Protein AF-A0A8H6N1V3-F1 (afdb_monomer)

pLDDT: mean 74.74, std 21.45, range [36.19, 98.19]

Foldseek 3Di:
DDDDDDDDDDDDDDDDDDDPPDDDPDQDFDQDDPDPPPDPPPPPPPDDDDDDDDDDDDDDDDDDDDDDDYDDDDDDDDDDDDDDDDDDDDDDDDDDDQPADEWDPVQKDWDEDPDAKFFFLVVLLVVLLVQLVVCAQPKDDASGKGKDKDFDPDDPVGMDDDAGKIKIKMKHWHHSHMGGRDSVVSSVQQCCQQCVPVVVDSTGRAWTWMDIPTMIITIGIHHD

Nearest PDB structures (foldseek):
  8f2r-assembly1_D  TM=2.980E-01  e=5.228E+00  Homo sapiens

Mean predicted aligned error: 17.67 Å

Organism: NCBI:txid2175907

Structure (mmCIF, N/CA/C/O backbone):
data_AF-A0A8H6N1V3-F1
#
_entry.id   AF-A0A8H6N1V3-F1
#
loop_
_atom_site.group_PDB
_atom_site.id
_atom_site.type_symbol
_atom_site.label_atom_id
_atom_site.label_alt_id
_atom_site.label_comp_id
_atom_site.label_asym_id
_atom_site.label_entity_id
_atom_site.label_seq_id
_atom_site.pdbx_PDB_ins_code
_atom_site.Cartn_x
_atom_site.Cartn_y
_atom_site.Cartn_z
_atom_site.occupancy
_atom_site.B_iso_or_equiv
_atom_site.auth_seq_id
_atom_site.auth_comp_id
_atom_site.auth_asym_id
_atom_site.auth_atom_id
_atom_site.pdbx_PDB_model_num
ATOM 1 N N . MET A 1 1 ? -24.615 62.305 -31.692 1.00 46.25 1 MET A N 1
ATOM 2 C CA . MET A 1 1 ? -25.149 61.382 -30.668 1.00 46.25 1 MET A CA 1
ATOM 3 C C . MET A 1 1 ? -25.299 60.035 -31.343 1.00 46.25 1 MET A C 1
ATOM 5 O O . MET A 1 1 ? -26.028 59.970 -32.323 1.00 46.25 1 MET A O 1
ATOM 9 N N . THR A 1 2 ? -24.566 59.017 -30.899 1.00 49.94 2 THR A N 1
ATOM 10 C CA . THR A 1 2 ? -24.451 57.744 -31.629 1.00 49.94 2 THR A CA 1
ATOM 11 C C . THR A 1 2 ? -24.742 56.603 -30.666 1.00 49.94 2 THR A C 1
ATOM 13 O O . THR A 1 2 ? -23.962 56.347 -29.753 1.00 49.94 2 THR A O 1
ATOM 16 N N . THR A 1 3 ? -25.892 55.955 -30.827 1.00 59.03 3 THR A N 1
ATOM 17 C CA . THR A 1 3 ? -26.343 54.849 -29.978 1.00 59.03 3 THR A CA 1
ATOM 18 C C . THR A 1 3 ? -25.784 53.526 -30.495 1.00 59.03 3 THR A C 1
ATOM 20 O O . THR A 1 3 ? -26.243 52.991 -31.502 1.00 59.03 3 THR A O 1
ATOM 23 N N . ALA A 1 4 ? -24.781 52.981 -29.805 1.00 55.38 4 ALA A N 1
ATOM 24 C CA . ALA A 1 4 ? -24.264 51.646 -30.093 1.00 55.38 4 ALA A CA 1
ATOM 25 C C . ALA A 1 4 ? -25.245 50.577 -29.579 1.00 55.38 4 ALA A C 1
ATOM 27 O O . ALA A 1 4 ? -25.601 50.572 -28.402 1.00 55.38 4 ALA A O 1
ATOM 28 N N . SER A 1 5 ? -25.686 49.676 -30.461 1.00 61.44 5 SER A N 1
ATOM 29 C CA . SER A 1 5 ? -26.619 48.596 -30.124 1.00 61.44 5 SER A CA 1
ATOM 30 C C . SER A 1 5 ? -25.863 47.281 -29.918 1.00 61.44 5 SER A C 1
ATOM 32 O O . SER A 1 5 ? -25.279 46.737 -30.856 1.00 61.44 5 SER A O 1
ATOM 34 N N . THR A 1 6 ? -25.846 46.769 -28.686 1.00 66.44 6 THR A N 1
ATOM 35 C CA . THR A 1 6 ? -25.139 45.529 -28.327 1.00 66.44 6 THR A CA 1
ATOM 36 C C . THR A 1 6 ? -25.973 44.297 -28.682 1.00 66.44 6 THR A C 1
ATOM 38 O O . THR A 1 6 ? -26.796 43.834 -27.887 1.00 66.44 6 THR A O 1
ATOM 41 N N . GLN A 1 7 ? -25.733 43.726 -29.866 1.00 61.44 7 GLN A N 1
ATOM 42 C CA . GLN A 1 7 ? -26.279 42.415 -30.220 1.00 61.44 7 GLN A CA 1
ATOM 43 C C . GLN A 1 7 ? -25.722 41.333 -29.285 1.00 61.44 7 GLN A C 1
ATOM 45 O O . GLN A 1 7 ? -24.514 41.122 -29.200 1.00 61.44 7 GLN A O 1
ATOM 50 N N . HIS A 1 8 ? -26.618 40.632 -28.593 1.00 60.12 8 HIS A N 1
ATOM 51 C CA . HIS A 1 8 ? -26.272 39.442 -27.826 1.00 60.12 8 HIS A CA 1
ATOM 52 C C . HIS A 1 8 ? -26.235 38.232 -28.765 1.00 60.12 8 HIS A C 1
ATOM 54 O O . HIS A 1 8 ? -27.259 37.859 -29.335 1.00 60.12 8 HIS A O 1
ATOM 60 N N . GLY A 1 9 ? -25.056 37.626 -28.921 1.00 63.94 9 GLY A N 1
ATOM 61 C CA . GLY A 1 9 ? -24.886 36.405 -29.709 1.00 63.94 9 GLY A CA 1
ATOM 62 C C . GLY A 1 9 ? -25.633 35.196 -29.118 1.00 63.94 9 GLY A C 1
ATOM 63 O O . GLY A 1 9 ? -25.986 35.200 -27.932 1.00 63.94 9 GLY A O 1
ATOM 64 N N . PRO A 1 10 ? -25.877 34.146 -29.925 1.00 66.81 10 PRO A N 1
ATOM 65 C CA . PRO A 1 10 ? -26.593 32.955 -29.482 1.00 66.81 10 PRO A CA 1
ATOM 66 C C . PRO A 1 10 ? -25.848 32.256 -28.339 1.00 66.81 10 PRO A C 1
ATOM 68 O O . PRO A 1 10 ? -24.660 31.945 -28.436 1.00 66.81 10 PRO A O 1
ATOM 71 N N . ARG A 1 11 ? -26.565 31.987 -27.243 1.00 68.12 11 ARG A N 1
ATOM 72 C CA . ARG A 1 11 ? -26.033 31.241 -26.098 1.00 68.12 11 ARG A CA 1
ATOM 73 C C . ARG A 1 11 ? -25.945 29.760 -26.457 1.00 68.12 11 ARG A C 1
ATOM 75 O O . ARG A 1 11 ? -26.952 29.058 -26.419 1.00 68.12 11 ARG A O 1
ATOM 82 N N . PHE A 1 12 ? -24.744 29.286 -26.774 1.00 70.94 12 PHE A N 1
ATOM 83 C CA . PHE A 1 12 ? -24.473 27.854 -26.867 1.00 70.94 12 PHE A CA 1
ATOM 84 C C . PHE A 1 12 ? -24.637 27.220 -25.481 1.00 70.94 12 PHE A C 1
ATOM 86 O O . PHE A 1 12 ? -23.907 27.555 -24.548 1.00 70.94 12 PHE A O 1
ATOM 93 N N . ALA A 1 13 ? -25.613 26.323 -25.341 1.00 78.06 13 ALA A N 1
ATOM 94 C CA . ALA A 1 13 ? -25.721 25.484 -24.157 1.00 78.06 13 ALA A CA 1
ATOM 95 C C . ALA A 1 13 ? -24.531 24.503 -24.124 1.00 78.06 13 ALA A C 1
ATOM 97 O O . ALA A 1 13 ? -24.172 23.967 -25.177 1.00 78.06 13 ALA A O 1
ATOM 98 N N . PRO A 1 14 ? -23.908 24.257 -22.956 1.00 79.06 14 PRO A N 1
ATOM 99 C CA . PRO A 1 14 ? -22.861 23.250 -22.850 1.00 79.06 14 PRO A CA 1
ATOM 100 C C . PRO A 1 14 ? -23.429 21.856 -23.175 1.00 79.06 14 PRO A C 1
ATOM 102 O O . PRO A 1 14 ? -24.595 21.589 -22.867 1.00 79.06 14 PRO A O 1
ATOM 105 N N . PRO A 1 15 ? -22.633 20.958 -23.786 1.00 82.25 15 PRO A N 1
ATOM 106 C CA . PRO A 1 15 ? -23.075 19.597 -24.062 1.00 82.25 15 PRO A CA 1
ATOM 107 C C . PRO A 1 15 ? -23.396 18.850 -22.753 1.00 82.25 15 PRO A C 1
ATOM 109 O O . PRO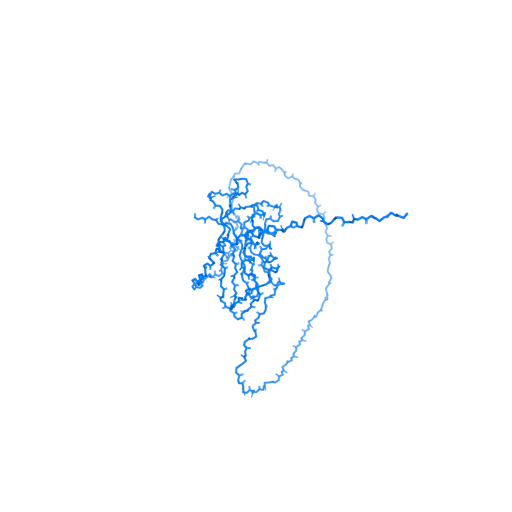 A 1 15 ? -22.763 19.116 -21.726 1.00 82.25 15 PRO A O 1
ATOM 112 N N . PRO A 1 16 ? -24.359 17.910 -22.768 1.00 84.56 16 PRO A N 1
ATOM 113 C CA . PRO A 1 16 ? -24.670 17.104 -21.594 1.00 84.56 16 PRO A CA 1
ATOM 114 C C . PRO A 1 16 ? -23.457 16.249 -21.180 1.00 84.56 16 PRO A C 1
ATOM 116 O O . PRO A 1 16 ? -22.695 15.808 -22.047 1.00 84.56 16 PRO A O 1
ATOM 119 N N . PRO A 1 17 ? -23.266 15.987 -19.873 1.00 80.81 17 PRO A N 1
ATOM 120 C CA . PRO A 1 17 ? -22.190 15.124 -19.406 1.00 80.81 17 PRO A CA 1
ATOM 121 C C . PRO A 1 17 ? -22.372 13.685 -19.926 1.00 80.81 17 PRO A C 1
ATOM 123 O O . PRO A 1 17 ? -23.509 13.224 -20.067 1.00 80.81 17 PRO A O 1
ATOM 126 N N . PRO A 1 18 ? -21.275 12.953 -20.197 1.00 81.69 18 PRO A N 1
ATOM 127 C CA . PRO A 1 18 ? -21.352 11.566 -20.641 1.00 81.69 18 PRO A CA 1
ATOM 128 C C . PRO A 1 18 ? -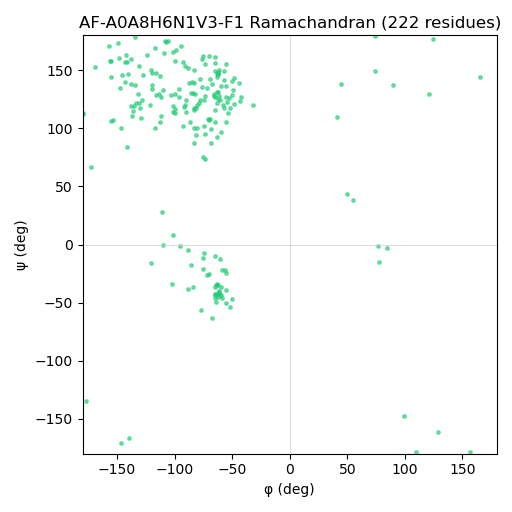21.948 10.660 -19.546 1.00 81.69 18 PRO A C 1
ATOM 130 O O . PRO A 1 18 ? -21.745 10.919 -18.355 1.00 81.69 18 PRO A O 1
ATOM 133 N N . PRO A 1 19 ? -22.655 9.577 -19.918 1.00 72.38 19 PRO A N 1
ATOM 134 C CA . PRO A 1 19 ? -23.222 8.644 -18.952 1.00 72.38 19 PRO A CA 1
ATOM 135 C C . PRO A 1 19 ? -22.118 7.915 -18.171 1.00 72.38 19 PRO A C 1
ATOM 137 O O . PRO A 1 19 ? -21.225 7.291 -18.747 1.00 72.38 19 PRO A O 1
ATOM 140 N N . LE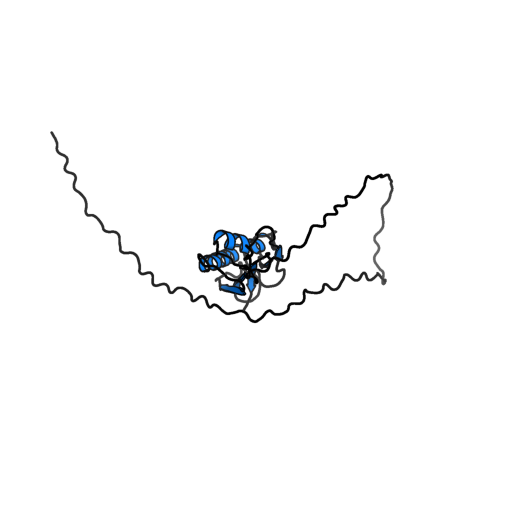U A 1 20 ? -22.204 7.967 -16.839 1.00 68.19 20 LEU A N 1
ATOM 141 C CA . LEU A 1 20 ? -21.329 7.235 -15.920 1.00 68.19 20 LEU A CA 1
ATOM 142 C C . LEU A 1 20 ? -21.722 5.749 -15.886 1.00 68.19 20 LEU A C 1
ATOM 144 O O . LEU A 1 20 ? -22.356 5.282 -14.945 1.00 68.19 20 LEU A O 1
ATOM 148 N N . SER A 1 21 ? -21.361 5.010 -16.936 1.00 67.19 21 SER A N 1
ATOM 149 C CA . SER A 1 21 ? -21.686 3.582 -17.106 1.00 67.19 21 SER A CA 1
ATOM 150 C C . SER A 1 21 ? -20.465 2.660 -17.011 1.00 67.19 21 SER A C 1
ATOM 152 O O . SER A 1 21 ? -20.456 1.582 -17.601 1.00 67.19 21 SER A O 1
ATOM 154 N N . VAL A 1 22 ? -19.430 3.063 -16.268 1.00 67.81 22 VAL A N 1
ATOM 155 C CA . VAL A 1 22 ? -18.330 2.157 -15.903 1.00 67.81 22 VAL A CA 1
ATOM 156 C C . VAL A 1 22 ? -18.765 1.361 -14.666 1.00 67.81 22 VAL A C 1
ATOM 158 O O . VAL A 1 22 ? -19.005 1.983 -13.628 1.00 67.81 22 VAL A O 1
ATOM 161 N N . PRO A 1 23 ? -18.888 0.022 -14.734 1.00 65.94 23 PRO A N 1
ATOM 162 C CA . PRO A 1 23 ? -19.189 -0.778 -13.554 1.00 65.94 23 PRO A CA 1
ATOM 163 C C . PRO A 1 23 ? -18.049 -0.649 -12.540 1.00 65.94 23 PRO A C 1
ATOM 165 O O . PRO A 1 23 ? -16.873 -0.789 -12.881 1.00 65.94 23 PRO A O 1
ATOM 168 N N . ILE A 1 24 ? -18.402 -0.372 -11.285 1.00 69.38 24 ILE A N 1
ATOM 169 C CA . ILE A 1 24 ? -17.445 -0.360 -10.176 1.00 69.38 24 ILE A CA 1
ATOM 170 C C . ILE A 1 24 ? -16.943 -1.803 -9.998 1.00 69.38 24 ILE A C 1
ATOM 172 O O . ILE A 1 24 ? -17.781 -2.700 -9.889 1.00 69.38 24 ILE A O 1
ATOM 176 N N . PRO A 1 25 ? -15.621 -2.061 -9.980 1.00 61.31 25 PRO A N 1
ATOM 177 C CA . PRO A 1 25 ? -15.105 -3.410 -9.780 1.00 61.31 25 PRO A CA 1
ATOM 178 C C . PRO A 1 25 ? -15.525 -3.936 -8.405 1.00 61.31 25 PRO A C 1
ATOM 180 O O . PRO A 1 25 ? -15.367 -3.254 -7.390 1.00 61.31 25 PRO A O 1
ATOM 183 N N . GLU A 1 26 ? -16.066 -5.151 -8.379 1.00 63.38 26 GLU A N 1
ATOM 184 C CA . GLU A 1 26 ? -16.619 -5.758 -7.172 1.00 63.38 26 GLU A CA 1
ATOM 185 C C . GLU A 1 26 ? -15.497 -6.135 -6.192 1.00 63.38 26 GLU A C 1
ATOM 187 O O . GLU A 1 26 ? -14.727 -7.072 -6.415 1.00 63.38 26 GLU A O 1
ATOM 192 N N . ILE A 1 27 ? -15.382 -5.384 -5.092 1.00 53.03 27 ILE A N 1
ATOM 193 C CA . ILE A 1 27 ? -14.392 -5.651 -4.044 1.00 53.03 27 ILE A CA 1
ATOM 194 C C . ILE A 1 27 ? -14.856 -6.881 -3.256 1.00 53.03 27 ILE A C 1
ATOM 196 O O . ILE A 1 27 ? -15.652 -6.773 -2.323 1.00 53.03 27 ILE A O 1
ATOM 200 N N . THR A 1 28 ? -14.356 -8.059 -3.632 1.00 61.69 28 THR A N 1
ATOM 201 C CA . THR A 1 28 ? -14.680 -9.315 -2.945 1.00 61.69 28 THR A CA 1
ATOM 202 C C . THR A 1 28 ? -14.056 -9.327 -1.549 1.00 61.69 28 THR A C 1
ATOM 204 O O . THR A 1 28 ? -12.846 -9.483 -1.396 1.00 61.69 28 THR A O 1
ATOM 207 N N . ILE A 1 29 ? -14.886 -9.200 -0.514 1.00 47.03 29 ILE A N 1
ATOM 208 C CA . ILE A 1 29 ? -14.455 -9.307 0.883 1.00 47.03 29 ILE A CA 1
ATOM 209 C C . ILE A 1 29 ? -14.416 -10.791 1.257 1.00 47.03 29 ILE A C 1
ATOM 211 O O . ILE A 1 29 ? -15.452 -11.391 1.542 1.00 47.03 29 ILE A O 1
ATOM 215 N N . LYS A 1 30 ? -13.227 -11.397 1.263 1.00 54.25 30 LYS A N 1
ATOM 216 C CA . LYS A 1 30 ? -13.034 -12.729 1.848 1.00 54.25 30 LYS A CA 1
ATOM 217 C C . LYS A 1 30 ? -12.665 -12.571 3.319 1.00 54.25 30 LYS A C 1
ATOM 219 O O . LYS A 1 30 ? -11.678 -11.911 3.632 1.00 54.25 30 LYS A O 1
ATOM 224 N N . ALA A 1 31 ? -13.432 -13.198 4.209 1.00 55.19 31 ALA A N 1
ATOM 225 C CA . ALA A 1 31 ? -12.957 -13.439 5.566 1.00 55.19 31 ALA A CA 1
ATOM 226 C C . ALA A 1 31 ? -11.693 -14.307 5.470 1.00 55.19 31 ALA A C 1
ATOM 228 O O . ALA A 1 31 ? -11.718 -15.359 4.824 1.00 55.19 31 ALA A O 1
ATOM 229 N N . GLY A 1 32 ? -10.586 -13.836 6.046 1.00 50.31 32 GLY A N 1
ATOM 230 C CA . GLY A 1 32 ? -9.324 -14.568 6.018 1.00 50.31 32 GLY A CA 1
ATOM 231 C C . GLY A 1 32 ? -9.452 -15.927 6.721 1.00 50.31 32 GLY A C 1
ATOM 232 O O . GLY A 1 32 ? -10.256 -16.058 7.650 1.00 50.31 32 GLY A O 1
ATOM 233 N N . PRO A 1 33 ? -8.684 -16.951 6.304 1.00 55.78 33 PRO A N 1
ATOM 234 C CA . PRO A 1 33 ? -8.591 -18.186 7.074 1.00 55.78 33 PRO A CA 1
ATOM 235 C C . PRO A 1 33 ? -8.109 -17.881 8.505 1.00 55.78 33 PRO A C 1
ATOM 237 O O . PRO A 1 33 ? -7.346 -16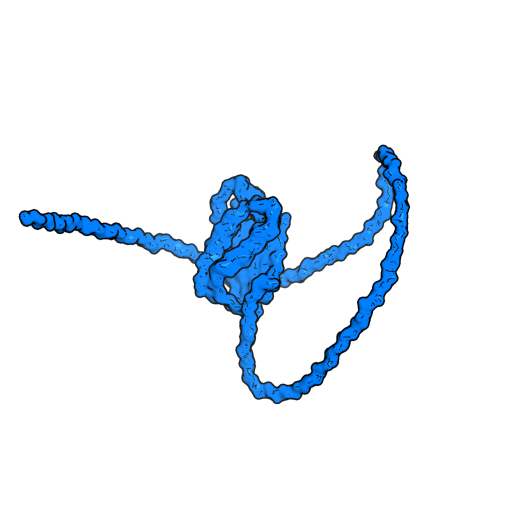.929 8.698 1.00 55.78 33 PRO A O 1
ATOM 240 N N . PRO A 1 34 ? -8.519 -18.671 9.517 1.00 50.28 34 PRO A N 1
ATOM 241 C CA . PRO A 1 34 ? -8.019 -18.498 10.877 1.00 50.28 34 PRO A CA 1
ATOM 242 C C . PRO A 1 34 ? -6.489 -18.573 10.877 1.00 50.28 34 PRO A C 1
ATOM 244 O O . PRO A 1 34 ? -5.922 -19.435 10.204 1.00 50.28 34 PRO A O 1
ATOM 247 N N . PHE A 1 35 ? -5.857 -17.654 11.618 1.00 40.44 35 PHE A N 1
ATOM 248 C CA . PHE A 1 35 ? -4.410 -17.415 11.641 1.00 40.44 35 PHE A CA 1
ATOM 249 C C . PHE A 1 35 ? -3.573 -18.682 11.397 1.00 40.44 35 PHE A C 1
ATOM 251 O O . PHE A 1 35 ? -3.608 -19.588 12.242 1.00 40.44 35 PHE A O 1
ATOM 258 N N . PRO A 1 36 ? -2.730 -18.741 10.343 1.00 39.59 36 PRO A N 1
ATOM 259 C CA . PRO A 1 36 ? -1.602 -19.653 10.392 1.00 39.59 36 PRO A CA 1
ATOM 260 C C . PRO A 1 36 ? -0.794 -19.266 11.629 1.00 39.59 36 PRO A C 1
ATOM 262 O O . PRO A 1 36 ? -0.354 -18.124 11.765 1.00 39.59 36 PRO A O 1
ATOM 265 N N . THR A 1 37 ? -0.635 -20.200 12.565 1.00 42.75 37 THR A N 1
ATOM 266 C CA . THR A 1 37 ? 0.170 -19.977 13.768 1.00 42.75 37 THR A CA 1
ATOM 267 C C . THR A 1 37 ? 1.643 -20.004 13.369 1.00 42.75 37 THR A C 1
ATOM 269 O O . THR A 1 37 ? 2.355 -20.977 13.617 1.00 42.75 37 THR A O 1
ATOM 272 N N . VAL A 1 38 ? 2.094 -18.939 12.701 1.00 40.66 38 VAL A N 1
ATOM 273 C CA . VAL A 1 38 ? 3.504 -18.685 12.427 1.00 40.66 38 VAL A CA 1
ATOM 274 C C . VAL A 1 38 ? 4.199 -18.507 13.767 1.00 40.66 38 VAL A C 1
ATOM 276 O O . VAL A 1 38 ? 4.248 -17.424 14.349 1.00 40.66 38 VAL A O 1
ATOM 279 N N . ARG A 1 39 ? 4.724 -19.625 14.278 1.00 40.22 39 ARG A N 1
ATOM 280 C CA . ARG A 1 39 ? 5.767 -19.610 15.300 1.00 40.22 39 ARG A CA 1
ATOM 281 C C . ARG A 1 39 ? 6.836 -18.651 14.768 1.00 40.22 39 ARG A C 1
ATOM 283 O O . ARG A 1 39 ? 7.220 -18.827 13.607 1.00 40.22 39 ARG A O 1
ATOM 290 N N . PRO A 1 40 ? 7.291 -17.653 15.549 1.00 45.12 40 PRO A N 1
ATOM 291 C CA . PRO A 1 40 ? 8.383 -16.794 15.119 1.00 45.12 40 PRO A CA 1
ATOM 292 C C . PRO A 1 40 ? 9.514 -17.681 14.617 1.00 45.12 40 PRO A C 1
ATOM 294 O O . PRO A 1 40 ? 9.824 -18.679 15.275 1.00 45.12 40 PRO A O 1
ATOM 297 N N . CYS A 1 41 ? 10.076 -17.358 13.451 1.00 41.50 41 CYS A N 1
ATOM 298 C CA . CYS A 1 41 ? 11.208 -18.094 12.913 1.00 41.50 41 CYS A CA 1
ATOM 299 C C . CYS A 1 41 ? 12.303 -18.087 13.978 1.00 41.50 41 CYS A C 1
ATOM 301 O O . CYS A 1 41 ? 12.922 -17.053 14.230 1.00 41.50 41 CYS A O 1
ATOM 303 N N . ALA A 1 42 ? 12.489 -19.226 14.645 1.00 42.06 42 ALA A N 1
ATOM 304 C CA . ALA A 1 42 ? 13.579 -19.398 15.576 1.00 42.06 42 ALA A CA 1
ATOM 305 C C . ALA A 1 42 ? 14.847 -19.308 14.736 1.00 42.06 42 ALA A C 1
ATOM 307 O O . ALA A 1 42 ? 15.134 -20.225 13.965 1.00 42.06 42 ALA A O 1
ATOM 308 N N . PHE A 1 43 ? 15.553 -18.182 14.849 1.00 46.06 43 PHE A N 1
ATOM 309 C CA . PHE A 1 43 ? 16.917 -18.069 14.362 1.00 46.06 43 PHE A CA 1
ATOM 310 C C . PHE A 1 43 ? 17.681 -19.290 14.888 1.00 46.06 43 PHE A C 1
ATOM 312 O O . PHE A 1 43 ? 17.735 -19.474 16.111 1.00 46.06 43 PHE A O 1
ATOM 319 N N . PRO A 1 44 ? 18.252 -20.138 14.015 1.00 48.53 44 PRO A N 1
ATOM 320 C CA . PRO A 1 44 ? 19.342 -20.996 14.435 1.00 48.53 44 PRO A CA 1
ATOM 321 C C . PRO A 1 44 ? 20.411 -20.049 14.973 1.00 48.53 44 PRO A C 1
ATOM 323 O O . PRO A 1 44 ? 20.851 -19.156 14.249 1.00 48.53 44 PRO A O 1
ATOM 326 N N . GLY A 1 45 ? 20.740 -20.172 16.259 1.00 43.78 45 GLY A N 1
ATOM 327 C CA . GLY A 1 45 ? 21.774 -19.336 16.855 1.00 43.78 45 GLY A CA 1
ATOM 328 C C . GLY A 1 45 ? 23.079 -19.512 16.087 1.00 43.78 45 GLY A C 1
ATOM 329 O O . GLY A 1 45 ? 23.391 -20.625 15.660 1.00 43.78 45 GLY A O 1
ATOM 330 N N . GLU A 1 46 ? 23.817 -18.419 15.916 1.00 49.03 46 GLU A N 1
ATOM 331 C CA . GLU A 1 46 ? 25.171 -18.438 15.370 1.00 49.03 46 GLU A CA 1
ATOM 332 C C . GLU A 1 46 ? 26.051 -19.309 16.275 1.00 49.03 46 GLU A C 1
ATOM 334 O O . GLU A 1 46 ? 26.505 -18.898 17.343 1.00 49.03 46 GLU A O 1
ATOM 339 N N . GLY A 1 47 ? 26.205 -20.569 15.868 1.00 46.59 47 GLY A N 1
ATOM 340 C CA . GLY A 1 47 ? 27.124 -21.514 16.469 1.00 46.59 47 GLY A CA 1
ATOM 341 C C . GLY A 1 47 ? 28.514 -21.242 15.928 1.00 46.59 47 GLY A C 1
ATOM 342 O O . GLY A 1 47 ? 28.831 -21.662 14.818 1.00 46.59 47 GLY A O 1
ATOM 343 N N . ASP A 1 48 ? 29.314 -20.546 16.729 1.00 49.06 48 ASP A N 1
ATOM 344 C CA . ASP A 1 48 ? 30.761 -20.446 16.561 1.00 49.06 48 ASP A CA 1
ATOM 345 C C . ASP A 1 48 ? 31.347 -21.867 16.445 1.00 49.06 48 ASP A C 1
ATOM 347 O O . ASP A 1 48 ? 31.187 -22.692 17.352 1.00 49.06 48 ASP A O 1
ATOM 351 N N . ALA A 1 49 ? 31.951 -22.185 15.300 1.00 51.78 49 ALA A N 1
ATOM 352 C CA . ALA A 1 49 ? 32.536 -23.491 15.015 1.00 51.78 49 ALA A CA 1
ATOM 353 C C . ALA A 1 49 ? 33.887 -23.290 14.325 1.00 51.78 49 ALA A C 1
ATOM 355 O O . ALA A 1 49 ? 33.961 -22.807 13.196 1.00 51.78 49 ALA A O 1
ATOM 356 N N . SER A 1 50 ? 34.935 -23.636 15.069 1.00 51.47 50 SER A N 1
ATOM 357 C CA . SER A 1 50 ? 36.338 -23.365 14.782 1.00 51.47 50 SER A CA 1
ATOM 358 C C . SER A 1 50 ? 36.859 -23.850 13.430 1.00 51.47 50 SER A C 1
ATOM 360 O O . SER A 1 50 ? 36.408 -24.841 12.858 1.00 51.47 50 SER A O 1
ATOM 362 N N . GLU A 1 51 ? 37.911 -23.151 13.017 1.00 48.72 51 GLU A N 1
ATOM 363 C CA . GLU A 1 51 ? 38.947 -23.551 12.068 1.00 48.72 51 GLU A CA 1
ATOM 364 C C . GLU A 1 51 ? 39.457 -24.994 12.297 1.00 48.72 5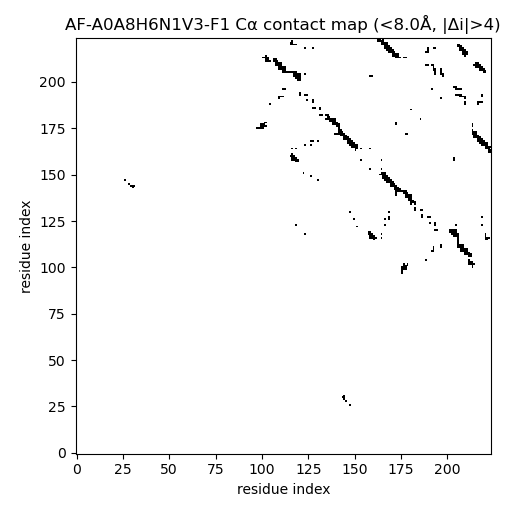1 GLU A C 1
ATOM 366 O O . GLU A 1 51 ? 39.749 -25.370 13.431 1.00 48.72 51 GLU A O 1
ATOM 371 N N . GLU A 1 52 ? 39.681 -25.751 11.215 1.00 52.62 52 GLU A N 1
ATOM 372 C CA . GLU A 1 52 ? 40.799 -26.709 11.108 1.00 52.62 52 GLU A CA 1
ATOM 373 C C . GLU A 1 52 ? 41.263 -26.813 9.631 1.00 52.62 52 GLU A C 1
ATOM 375 O O . GLU A 1 52 ? 40.557 -26.365 8.723 1.00 52.62 52 GLU A O 1
ATOM 380 N N . GLU A 1 53 ? 42.487 -27.300 9.398 1.00 49.41 53 GLU A N 1
ATOM 381 C CA . GLU A 1 53 ? 43.353 -26.912 8.264 1.00 49.41 53 GLU A CA 1
ATOM 382 C C . GLU A 1 53 ? 43.511 -27.943 7.111 1.00 49.41 53 GLU A C 1
ATOM 384 O O . GLU A 1 53 ? 43.085 -29.093 7.203 1.00 49.41 53 GLU A O 1
ATOM 389 N N . GLY A 1 54 ? 44.227 -27.528 6.047 1.00 39.47 54 GLY A N 1
ATOM 390 C CA . GLY A 1 54 ? 44.775 -28.355 4.946 1.00 39.47 54 GLY A CA 1
ATOM 391 C C . GLY A 1 54 ? 44.254 -27.924 3.562 1.00 39.47 54 GLY A C 1
ATOM 392 O O . GLY A 1 54 ? 43.050 -27.769 3.395 1.00 39.47 54 GLY A O 1
ATOM 393 N N . ASP A 1 55 ? 45.046 -27.691 2.505 1.00 45.53 55 ASP A N 1
ATOM 394 C CA . ASP A 1 55 ? 46.430 -28.085 2.144 1.00 45.53 55 ASP A CA 1
ATOM 395 C C . ASP A 1 55 ? 46.991 -27.040 1.101 1.00 45.53 55 ASP A C 1
ATOM 397 O O . ASP A 1 55 ? 46.224 -26.161 0.693 1.00 45.53 55 ASP A O 1
ATOM 401 N N . PRO A 1 56 ? 48.283 -26.987 0.683 1.00 56.12 56 PRO A N 1
ATOM 402 C CA . PRO A 1 56 ? 49.076 -25.795 0.994 1.00 56.12 56 PRO A CA 1
ATOM 403 C C . PRO A 1 56 ? 50.044 -25.341 -0.130 1.00 56.12 56 PRO A C 1
ATOM 405 O O . PRO A 1 56 ? 51.237 -25.639 -0.075 1.00 56.12 56 PRO A O 1
ATOM 408 N N . ASP A 1 57 ? 49.590 -24.569 -1.121 1.00 48.44 57 ASP A N 1
ATOM 409 C CA . ASP A 1 57 ? 50.514 -23.841 -2.011 1.00 48.44 57 ASP A CA 1
ATOM 410 C C . ASP A 1 57 ? 49.862 -22.573 -2.593 1.00 48.44 57 ASP A C 1
ATOM 412 O O . ASP A 1 57 ? 48.938 -22.651 -3.395 1.00 48.44 57 ASP A O 1
ATOM 416 N N . GLU A 1 58 ? 50.275 -21.393 -2.121 1.00 49.22 58 GLU A N 1
ATOM 417 C CA . GLU A 1 58 ? 51.004 -20.426 -2.957 1.00 49.22 58 GLU A CA 1
ATOM 418 C C . GLU A 1 58 ? 51.351 -19.166 -2.138 1.00 49.22 58 GLU A C 1
ATOM 420 O O . GLU A 1 58 ? 50.526 -18.369 -1.691 1.00 49.22 58 GLU A O 1
ATOM 425 N N . THR A 1 59 ? 52.651 -19.012 -1.939 1.00 53.75 59 THR A N 1
ATOM 426 C CA . THR A 1 59 ? 53.362 -17.912 -1.286 1.00 53.75 59 THR A CA 1
ATOM 427 C C . THR A 1 59 ? 52.877 -16.492 -1.634 1.00 53.75 59 THR A C 1
ATOM 429 O O . THR A 1 59 ? 53.026 -16.054 -2.771 1.00 53.75 59 THR A O 1
ATOM 432 N N . CYS A 1 60 ? 52.559 -15.662 -0.629 1.00 44.66 60 CYS A N 1
ATOM 433 C CA . CYS A 1 60 ? 52.837 -14.219 -0.720 1.00 44.66 60 CYS A CA 1
ATOM 434 C C . CYS A 1 60 ? 53.175 -13.589 0.648 1.00 44.66 60 CYS A C 1
ATOM 436 O O . CYS A 1 60 ? 52.576 -13.899 1.673 1.00 44.66 60 CYS A O 1
ATOM 438 N N . ARG A 1 61 ? 54.225 -12.754 0.685 1.00 41.69 61 ARG A N 1
ATOM 439 C CA . ARG A 1 61 ? 54.965 -12.398 1.916 1.00 41.69 61 ARG A CA 1
ATOM 440 C C . ARG A 1 61 ? 54.353 -11.276 2.764 1.00 41.69 61 ARG A C 1
ATOM 442 O O . ARG A 1 61 ? 53.869 -10.274 2.251 1.00 41.69 61 ARG A O 1
ATOM 449 N N . LEU A 1 62 ? 54.601 -11.385 4.074 1.00 45.22 62 LEU A N 1
ATOM 450 C CA . LEU A 1 62 ? 54.484 -10.328 5.084 1.00 45.22 62 LEU A CA 1
ATOM 451 C C . LEU A 1 62 ? 55.162 -9.003 4.681 1.00 45.22 62 LEU A C 1
ATOM 453 O O . LEU A 1 62 ? 56.337 -9.006 4.294 1.00 45.22 62 LEU A O 1
ATOM 457 N N . LYS A 1 63 ? 54.539 -7.879 5.070 1.00 38.78 63 LYS A N 1
ATOM 458 C CA . LYS A 1 63 ? 55.229 -6.866 5.895 1.00 38.78 63 LYS A CA 1
ATOM 459 C C . LYS A 1 63 ? 54.258 -5.992 6.718 1.00 38.78 63 LYS A C 1
ATOM 461 O O . LYS A 1 63 ? 53.662 -5.062 6.199 1.00 38.78 63 LYS A O 1
ATOM 466 N N . ASN A 1 64 ? 54.206 -6.244 8.024 1.00 46.38 64 ASN A N 1
ATOM 467 C CA . ASN A 1 64 ? 54.012 -5.231 9.074 1.00 46.38 64 ASN A CA 1
ATOM 468 C C . ASN A 1 64 ? 55.257 -5.330 9.987 1.00 46.38 64 ASN A C 1
ATOM 470 O O . ASN A 1 64 ? 55.875 -6.403 10.005 1.00 46.38 64 ASN A O 1
ATOM 474 N N . PRO A 1 65 ? 55.726 -4.250 10.647 1.00 55.75 65 PRO A N 1
ATOM 475 C CA . PRO A 1 65 ? 55.148 -3.807 11.934 1.00 55.75 65 PRO A CA 1
ATOM 476 C C . PRO A 1 65 ? 55.190 -2.248 12.083 1.00 55.75 65 PRO A C 1
ATOM 478 O O . PRO A 1 65 ? 55.506 -1.575 11.109 1.00 55.75 65 PRO A O 1
ATOM 481 N N . SER A 1 66 ? 54.906 -1.555 13.202 1.00 41.09 66 SER A N 1
ATOM 482 C CA . SER A 1 66 ? 54.886 -1.902 14.638 1.00 41.09 66 SER A CA 1
ATOM 483 C C . SER A 1 66 ? 54.215 -0.790 15.490 1.00 41.09 66 SER A C 1
ATOM 485 O O . SER A 1 66 ? 54.329 0.361 15.093 1.00 41.09 66 SER A O 1
ATOM 487 N N . VAL A 1 67 ? 53.628 -1.141 16.657 1.00 42.34 67 VAL A N 1
ATOM 488 C CA . VAL A 1 67 ? 53.697 -0.483 18.012 1.00 42.34 67 VAL A CA 1
ATOM 489 C C . VAL A 1 67 ? 53.556 1.068 18.130 1.00 42.34 67 VAL A C 1
ATOM 491 O O . VAL A 1 67 ? 54.205 1.803 17.406 1.00 42.34 67 VAL A O 1
ATOM 494 N N . GLY A 1 68 ? 52.836 1.689 19.087 1.00 41.75 68 GLY A N 1
ATOM 495 C CA . GLY A 1 68 ? 52.237 1.243 20.365 1.00 41.75 68 GLY A CA 1
ATOM 496 C C . GLY A 1 68 ? 51.424 2.365 21.088 1.00 41.75 68 GLY A C 1
ATOM 497 O O . GLY A 1 68 ? 50.605 2.988 20.422 1.00 41.75 68 GLY A O 1
ATOM 498 N N . PRO A 1 69 ? 51.554 2.608 22.419 1.00 49.50 69 PRO A N 1
ATOM 499 C CA . PRO A 1 69 ? 50.494 2.186 23.364 1.00 49.50 69 PRO A CA 1
ATOM 500 C C . PRO A 1 69 ? 49.943 3.208 24.408 1.00 49.50 69 PRO A C 1
ATOM 502 O O . PRO A 1 69 ? 50.690 4.027 24.932 1.00 49.50 69 PRO A O 1
ATOM 505 N N . GLY A 1 70 ? 48.680 2.994 24.838 1.00 36.19 70 GLY A N 1
ATOM 506 C CA . GLY A 1 70 ? 48.084 3.349 26.160 1.00 36.19 70 GLY A CA 1
ATOM 507 C C . GLY A 1 70 ? 47.758 4.831 26.473 1.00 36.19 70 GLY A C 1
ATOM 508 O O . GLY A 1 70 ? 48.084 5.696 25.665 1.00 36.19 70 GLY A O 1
ATOM 509 N N . PRO A 1 71 ? 47.205 5.162 27.670 1.00 58.03 71 PRO A N 1
ATOM 510 C CA . PRO A 1 71 ? 46.338 4.364 28.565 1.00 58.03 71 PRO A CA 1
ATOM 511 C C . PRO A 1 71 ? 45.162 5.179 29.220 1.00 58.03 71 PRO A C 1
ATOM 513 O O . PRO A 1 71 ? 44.888 6.309 28.837 1.00 58.03 71 PRO A O 1
ATOM 516 N N . GLU A 1 72 ? 44.527 4.590 30.251 1.00 37.06 72 GLU A N 1
ATOM 517 C CA . GLU A 1 72 ? 43.744 5.207 31.362 1.00 37.06 72 GLU A CA 1
ATOM 518 C C . GLU A 1 72 ? 42.215 5.468 31.272 1.00 37.06 72 GLU A C 1
ATOM 520 O O . GLU A 1 72 ? 41.654 5.964 30.301 1.00 37.06 72 GLU A O 1
ATOM 525 N N . ALA A 1 73 ? 41.556 5.146 32.398 1.00 42.59 73 ALA A N 1
ATOM 526 C CA . ALA A 1 73 ? 40.185 5.482 32.808 1.00 42.59 73 ALA A CA 1
ATOM 527 C C . ALA A 1 73 ? 40.254 6.201 34.180 1.00 42.59 73 ALA A C 1
ATOM 529 O O . ALA A 1 73 ? 41.283 6.086 34.850 1.00 42.59 73 ALA A O 1
ATOM 530 N N . PRO A 1 74 ? 39.205 6.914 34.645 1.00 55.50 74 PRO A N 1
ATOM 531 C CA . PRO A 1 74 ? 38.266 6.279 35.591 1.00 55.50 74 PRO A CA 1
ATOM 532 C C . PRO A 1 74 ? 36.805 6.794 35.493 1.00 55.50 74 PRO A C 1
ATOM 534 O O . PRO A 1 74 ? 36.512 7.736 34.763 1.00 55.50 74 PRO A O 1
ATOM 537 N N . GLY A 1 75 ? 35.866 6.172 36.226 1.00 45.12 75 GLY A N 1
ATOM 538 C CA . GLY A 1 75 ? 34.416 6.428 36.101 1.00 45.12 75 GLY A CA 1
ATOM 539 C C . GLY A 1 75 ? 33.694 7.009 37.332 1.00 45.12 75 GLY A C 1
ATOM 540 O O . GLY A 1 75 ? 34.233 7.018 38.437 1.00 45.12 75 GLY A O 1
ATOM 541 N N . VAL A 1 76 ? 32.438 7.439 37.111 1.00 46.00 76 VAL A N 1
ATOM 542 C CA . VAL A 1 76 ? 31.383 7.844 38.080 1.00 46.00 76 VAL A CA 1
ATOM 543 C C . VAL A 1 76 ? 30.009 7.647 37.386 1.00 46.00 76 VAL A C 1
ATOM 545 O O . VAL A 1 76 ? 29.923 7.900 36.190 1.00 46.00 76 VAL A O 1
ATOM 548 N N . GLY A 1 77 ? 28.896 7.234 38.014 1.00 36.84 77 GLY A N 1
ATOM 549 C CA . GLY A 1 77 ? 28.700 6.686 39.363 1.00 36.84 77 GLY A CA 1
ATOM 550 C C . GLY A 1 77 ? 27.220 6.671 39.827 1.00 36.84 77 GLY A C 1
ATOM 551 O O . GLY A 1 77 ? 26.488 7.623 39.583 1.00 36.84 77 GLY A O 1
ATOM 552 N N . SER A 1 78 ? 26.842 5.625 40.578 1.00 48.41 78 SER A N 1
ATOM 553 C CA . SER A 1 78 ? 25.633 5.464 41.429 1.00 48.41 78 SER A CA 1
ATOM 554 C C . SER A 1 78 ? 24.224 5.220 40.812 1.00 48.41 78 SER A C 1
ATOM 556 O O . SER A 1 78 ? 23.923 5.691 39.718 1.00 48.41 78 SER A O 1
ATOM 558 N N . PRO A 1 79 ? 23.337 4.477 41.527 1.00 53.78 79 PRO A N 1
ATOM 559 C CA . PRO A 1 79 ? 21.995 4.081 41.072 1.00 53.78 79 PRO A CA 1
ATOM 560 C C . PRO A 1 79 ? 20.853 4.927 41.675 1.00 53.78 79 PRO A C 1
ATOM 562 O O . PRO A 1 79 ? 21.028 5.580 42.704 1.00 53.78 79 PRO A O 1
ATOM 565 N N . HIS A 1 80 ? 19.646 4.831 41.101 1.00 43.09 80 HIS A N 1
ATOM 566 C CA . HIS A 1 80 ? 18.431 5.460 41.637 1.00 43.09 80 HIS A CA 1
ATOM 567 C C . HIS A 1 80 ? 17.326 4.421 41.929 1.00 43.09 80 HIS A C 1
ATOM 569 O O . HIS A 1 80 ? 16.891 3.732 41.004 1.00 43.09 80 HIS A O 1
ATOM 575 N N . PRO A 1 81 ? 16.848 4.293 43.182 1.00 55.28 81 PRO A N 1
ATOM 576 C CA . PRO A 1 81 ? 15.655 3.523 43.519 1.00 55.28 81 PRO A CA 1
ATOM 577 C C . PRO A 1 81 ? 14.397 4.405 43.476 1.00 55.28 81 PRO A C 1
ATOM 579 O O . PRO A 1 81 ? 14.450 5.605 43.738 1.00 55.28 81 PRO A O 1
ATOM 582 N N . SER A 1 82 ? 13.229 3.816 43.223 1.00 48.22 82 SER A N 1
ATOM 583 C CA . SER A 1 82 ? 11.943 4.472 43.499 1.00 48.22 82 SER A CA 1
ATOM 584 C C . SER A 1 82 ? 10.895 3.445 43.912 1.00 48.22 82 S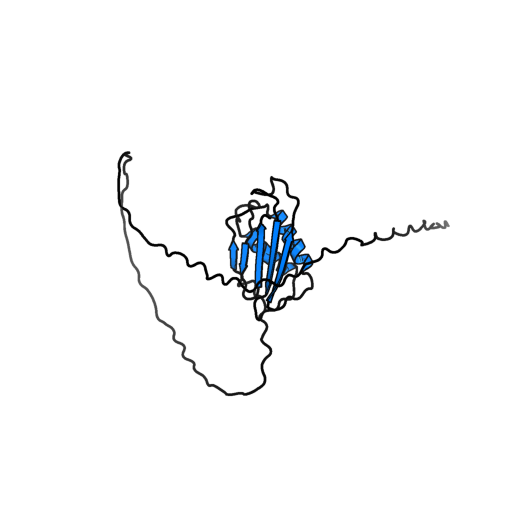ER A C 1
ATOM 586 O O . SER A 1 82 ? 10.317 2.736 43.094 1.00 48.22 82 SER A O 1
ATOM 588 N N . THR A 1 83 ? 10.685 3.376 45.224 1.00 43.22 83 THR A N 1
ATOM 589 C CA . THR A 1 83 ? 9.620 2.622 45.892 1.00 43.22 83 THR A CA 1
ATOM 590 C C . THR A 1 83 ? 8.346 3.466 45.924 1.00 43.22 83 THR A C 1
ATOM 592 O O . THR A 1 83 ? 8.420 4.658 46.212 1.00 43.22 83 THR A O 1
ATOM 595 N N . GLY A 1 84 ? 7.175 2.865 45.698 1.00 41.75 84 GLY A N 1
ATOM 596 C CA . GLY A 1 84 ? 5.903 3.596 45.746 1.00 41.75 84 GLY A CA 1
ATOM 597 C C . GLY A 1 84 ? 4.668 2.706 45.630 1.00 41.75 84 GLY A C 1
ATOM 598 O O . GLY A 1 84 ? 3.949 2.785 44.641 1.00 41.75 84 GLY A O 1
ATOM 599 N N . ALA A 1 85 ? 4.423 1.854 46.629 1.00 48.31 85 ALA A N 1
ATOM 600 C CA . ALA A 1 85 ? 3.159 1.122 46.744 1.00 48.31 85 ALA A CA 1
ATOM 601 C C . ALA A 1 85 ? 2.041 2.034 47.293 1.00 48.31 85 ALA A C 1
ATOM 603 O O . ALA A 1 85 ? 2.286 2.851 48.181 1.00 48.31 85 ALA A O 1
ATOM 604 N N . GLY A 1 86 ? 0.814 1.867 46.792 1.00 42.84 86 GLY A N 1
ATOM 605 C CA . GLY A 1 86 ? -0.380 2.612 47.208 1.00 42.84 86 GLY A CA 1
ATOM 606 C C . GLY A 1 86 ? -1.669 1.824 46.911 1.00 42.84 86 GLY A C 1
ATOM 607 O O . GLY A 1 86 ? -1.616 0.899 46.101 1.00 42.84 86 GLY A O 1
ATOM 608 N N . PRO A 1 87 ? -2.791 2.107 47.603 1.00 51.66 87 PRO A N 1
ATOM 609 C CA . PRO A 1 87 ? -3.696 1.035 48.033 1.00 51.66 87 PRO A CA 1
ATOM 610 C C . PRO A 1 87 ? -4.786 0.619 47.039 1.00 51.66 87 PRO A C 1
ATOM 612 O O . PRO A 1 87 ? -5.311 1.422 46.271 1.00 51.66 87 PRO A O 1
ATOM 615 N N . GLU A 1 88 ? -5.187 -0.645 47.158 1.00 44.34 88 GLU A N 1
ATOM 616 C CA . GLU A 1 88 ? -6.320 -1.257 46.465 1.00 44.34 88 GLU A CA 1
ATOM 617 C C . GLU A 1 88 ? -7.664 -0.708 46.982 1.00 44.34 88 GLU A C 1
ATOM 619 O O . GLU A 1 88 ? -7.843 -0.498 48.183 1.00 44.34 88 GLU A O 1
ATOM 624 N N . ASN A 1 89 ? -8.639 -0.518 46.087 1.00 50.69 89 ASN A N 1
ATOM 625 C CA . ASN A 1 89 ? -10.009 -0.138 46.443 1.00 50.69 89 ASN A CA 1
ATOM 626 C C . ASN A 1 89 ? -11.017 -0.972 45.619 1.00 50.69 89 ASN A C 1
ATOM 628 O O . ASN A 1 89 ? -11.036 -0.839 44.392 1.00 50.69 89 ASN A O 1
ATOM 632 N N . PRO A 1 90 ? -11.840 -1.845 46.236 1.00 56.97 90 PRO A N 1
ATOM 633 C CA . PRO A 1 90 ? -12.738 -2.735 45.505 1.00 56.97 90 PRO A CA 1
ATOM 634 C C . PRO A 1 90 ? -14.051 -2.033 45.114 1.00 56.97 90 PRO A C 1
ATOM 636 O O . PRO A 1 90 ? -15.059 -2.101 45.817 1.00 56.97 90 PRO A O 1
ATOM 639 N N . GLY A 1 91 ? -14.043 -1.374 43.951 1.00 44.72 91 GLY A N 1
ATOM 640 C CA . GLY A 1 91 ? -15.223 -0.771 43.323 1.00 44.72 91 GLY A CA 1
ATOM 641 C C . GLY A 1 91 ? -15.913 -1.713 42.331 1.00 44.72 91 GLY A C 1
ATOM 642 O O . GLY A 1 91 ? -15.465 -1.862 41.198 1.00 44.72 91 GLY A O 1
ATOM 643 N N . ASN A 1 92 ? -17.024 -2.329 42.737 1.00 56.09 92 ASN A N 1
ATOM 644 C CA . ASN A 1 92 ? -17.843 -3.192 41.879 1.00 56.09 92 ASN A CA 1
ATOM 645 C C . ASN A 1 92 ? -18.782 -2.351 40.986 1.00 56.09 92 ASN A C 1
ATOM 647 O O . ASN A 1 92 ? -19.659 -1.667 41.514 1.00 56.09 92 ASN A O 1
ATOM 651 N N . GLY A 1 93 ? -18.647 -2.409 39.654 1.00 44.56 93 GLY A N 1
ATOM 652 C CA . GLY A 1 93 ? -19.551 -1.684 38.749 1.00 44.56 93 GLY A CA 1
ATOM 653 C C . GLY A 1 93 ? -19.276 -1.850 37.250 1.00 44.56 93 GLY A C 1
ATOM 654 O O . GLY A 1 93 ? -18.289 -1.332 36.749 1.00 44.56 93 GLY A O 1
ATOM 655 N N . SER A 1 94 ? -20.211 -2.516 36.561 1.00 48.66 94 SER A N 1
ATOM 656 C CA . SER A 1 94 ? -20.563 -2.407 35.129 1.00 48.66 94 SER A CA 1
ATOM 657 C C . SER A 1 94 ? -19.430 -2.273 34.092 1.00 48.66 94 SER A C 1
ATOM 659 O O . SER A 1 94 ? -18.832 -1.214 33.934 1.00 48.66 94 SER A O 1
ATOM 661 N N . GLY A 1 95 ? -19.231 -3.341 33.307 1.00 55.31 95 GLY A N 1
ATOM 662 C CA . GLY A 1 95 ? -18.149 -3.503 32.325 1.00 55.31 95 GLY A CA 1
ATOM 663 C C . GLY A 1 95 ? -17.843 -2.272 31.449 1.00 55.31 95 GLY A C 1
ATOM 664 O O . GLY A 1 95 ? -18.739 -1.806 30.738 1.00 55.31 95 GLY A O 1
ATOM 665 N N . PRO A 1 96 ? -16.591 -1.772 31.445 1.00 52.12 96 PRO A N 1
ATOM 666 C CA . PRO A 1 96 ? -16.170 -0.692 30.561 1.00 52.12 96 PRO A CA 1
ATOM 667 C C . PRO A 1 96 ? -16.260 -1.095 29.088 1.00 52.12 96 PRO A C 1
ATOM 669 O O . PRO A 1 96 ? -15.932 -2.224 28.722 1.00 52.12 96 PRO A O 1
ATOM 672 N N . ALA A 1 97 ? -16.626 -0.143 28.228 1.00 49.47 97 ALA A N 1
ATOM 673 C CA . ALA A 1 97 ? -16.342 -0.270 26.806 1.00 49.47 97 ALA A CA 1
ATOM 674 C C . ALA A 1 97 ? -14.818 -0.317 26.616 1.00 49.47 97 ALA A C 1
ATOM 676 O O . ALA A 1 97 ? -14.112 0.578 27.086 1.00 49.47 97 ALA A O 1
ATOM 677 N N . ASP A 1 98 ? -14.334 -1.364 25.949 1.00 53.22 98 ASP A N 1
ATOM 678 C CA . ASP A 1 98 ? -12.913 -1.577 25.671 1.00 53.22 98 ASP A CA 1
ATOM 679 C C . ASP A 1 98 ? -12.333 -0.332 24.961 1.00 53.22 98 ASP A C 1
ATOM 681 O O . ASP A 1 98 ? -12.899 0.090 23.939 1.00 53.22 98 ASP A O 1
ATOM 685 N N . PRO A 1 99 ? -11.284 0.329 25.498 1.00 58.47 99 PRO A N 1
ATOM 686 C CA . PRO A 1 99 ? -10.721 1.539 24.909 1.00 58.47 99 PRO A CA 1
ATOM 687 C C . PRO A 1 99 ? -10.028 1.199 23.587 1.00 58.47 99 PRO A C 1
ATOM 689 O O . PRO A 1 99 ? -8.824 0.939 23.536 1.00 58.47 99 PRO A O 1
ATOM 692 N N . SER A 1 100 ? -10.817 1.209 22.508 1.00 61.06 100 SER A N 1
ATOM 693 C CA . SER A 1 100 ? -10.369 0.785 21.187 1.00 61.06 100 SER A CA 1
ATOM 694 C C . SER A 1 100 ? -9.106 1.537 20.788 1.00 61.06 100 SER A C 1
ATOM 696 O O . SER A 1 100 ? -9.102 2.763 20.636 1.00 61.06 100 SER A O 1
ATOM 698 N N . THR A 1 101 ? -8.011 0.788 20.684 1.00 78.19 101 THR A N 1
ATOM 699 C CA . THR A 1 101 ? -6.686 1.382 20.556 1.00 78.19 101 THR A CA 1
ATOM 700 C C . THR A 1 101 ? -6.541 2.000 19.168 1.00 78.19 101 THR A C 1
ATOM 702 O O . THR A 1 101 ? -6.927 1.415 18.153 1.00 78.19 101 THR A O 1
ATOM 705 N N . VAL A 1 102 ? -6.005 3.220 19.129 1.00 80.62 102 VAL A N 1
ATOM 706 C CA . VAL A 1 102 ? -5.795 3.972 17.889 1.00 80.62 102 VAL A CA 1
ATOM 707 C C . VAL A 1 102 ? -4.426 3.597 17.296 1.00 80.62 102 VAL A C 1
ATOM 709 O O . VAL A 1 102 ? -3.450 3.475 18.047 1.00 80.62 102 VAL A O 1
ATOM 712 N N . PRO A 1 103 ? -4.305 3.415 15.966 1.00 84.56 103 PRO A N 1
ATOM 713 C CA . PRO A 1 103 ? -3.015 3.167 15.327 1.00 84.56 103 PRO A CA 1
ATOM 714 C C . PRO A 1 103 ? -2.012 4.305 15.543 1.00 84.56 103 PRO A C 1
ATOM 716 O O . PRO A 1 103 ? -2.353 5.477 15.386 1.00 84.56 103 PRO A O 1
ATOM 719 N N . ASN A 1 104 ? -0.763 3.953 15.852 1.00 85.25 104 ASN A N 1
ATOM 720 C CA . ASN A 1 104 ? 0.328 4.891 16.104 1.00 85.25 104 ASN A CA 1
ATOM 721 C C . ASN A 1 104 ? 1.448 4.729 15.054 1.00 85.25 104 ASN A C 1
ATOM 723 O O . ASN A 1 104 ? 2.283 3.833 15.197 1.00 85.25 104 ASN A O 1
ATOM 727 N N . PRO A 1 105 ? 1.518 5.606 14.029 1.00 85.50 105 PRO A N 1
ATOM 728 C CA . PRO A 1 105 ? 2.524 5.541 12.964 1.00 85.50 105 PRO A CA 1
ATOM 729 C C . PRO A 1 105 ? 3.985 5.544 13.433 1.00 85.50 105 PRO A C 1
ATOM 731 O O . PRO A 1 105 ? 4.855 5.051 12.713 1.00 85.50 105 PRO A O 1
ATOM 734 N N . SER A 1 106 ? 4.260 6.092 14.621 1.00 84.75 106 SER A N 1
ATOM 735 C CA . SER A 1 106 ? 5.608 6.194 15.198 1.00 84.75 106 SER A CA 1
ATOM 736 C C . SER A 1 106 ? 6.146 4.866 15.739 1.00 84.75 106 SER A C 1
ATOM 738 O O . SER A 1 106 ? 7.327 4.777 16.053 1.00 84.75 106 SER A O 1
ATOM 740 N N . GLN A 1 107 ? 5.298 3.839 15.864 1.00 87.81 107 GLN A N 1
ATOM 741 C CA . GLN A 1 107 ? 5.683 2.492 16.309 1.00 87.81 107 GLN A CA 1
ATOM 742 C C . GLN A 1 107 ? 5.815 1.500 15.143 1.00 87.81 107 GLN A C 1
ATOM 744 O O . GLN A 1 107 ? 5.959 0.300 15.370 1.00 87.81 107 GLN A O 1
ATOM 749 N N . ASN A 1 108 ? 5.739 1.981 13.899 1.00 92.75 108 ASN A N 1
ATOM 750 C CA . ASN A 1 108 ? 5.669 1.120 12.725 1.00 92.75 108 ASN A CA 1
ATOM 751 C C . ASN A 1 108 ? 7.048 0.563 12.358 1.00 92.75 108 ASN A C 1
ATOM 753 O O . ASN A 1 108 ? 7.971 1.320 12.061 1.00 92.75 108 ASN A O 1
ATOM 757 N N . GLN A 1 109 ? 7.158 -0.763 12.327 1.00 96.94 109 GLN A N 1
ATOM 758 C CA . GLN A 1 109 ? 8.345 -1.487 11.876 1.00 96.94 109 GLN A CA 1
ATOM 759 C C . GLN A 1 109 ? 8.133 -1.968 10.441 1.00 96.94 109 GLN A C 1
ATOM 761 O O . GLN A 1 109 ? 7.109 -2.584 10.150 1.00 96.94 109 GLN A O 1
ATOM 766 N N . VAL A 1 110 ? 9.088 -1.689 9.554 1.00 97.50 110 VAL A N 1
ATOM 767 C CA . VAL A 1 110 ? 9.064 -2.128 8.151 1.00 97.50 110 VAL A CA 1
ATOM 768 C C . VAL A 1 110 ? 9.890 -3.403 8.014 1.00 97.50 110 VAL A C 1
ATOM 770 O O . VAL A 1 110 ? 11.053 -3.429 8.409 1.00 97.50 110 VAL A O 1
ATOM 773 N N . ASN A 1 111 ? 9.296 -4.446 7.440 1.00 97.31 111 ASN A N 1
ATOM 774 C CA . ASN A 1 111 ? 9.948 -5.717 7.143 1.00 97.31 111 ASN A CA 1
ATOM 775 C C . ASN A 1 111 ? 10.063 -5.887 5.625 1.00 97.31 111 ASN A C 1
ATOM 777 O O . ASN A 1 111 ? 9.055 -6.064 4.944 1.00 97.31 111 ASN A O 1
ATOM 781 N N . CYS A 1 112 ? 11.281 -5.812 5.095 1.00 97.00 112 CYS A N 1
ATOM 782 C CA . CYS A 1 112 ? 11.531 -5.832 3.657 1.00 97.00 112 CYS A CA 1
ATOM 783 C C . CYS A 1 112 ? 11.569 -7.245 3.076 1.00 97.00 112 CYS A C 1
ATOM 785 O O . CYS A 1 112 ? 12.205 -8.139 3.634 1.00 97.00 112 CYS A O 1
ATOM 787 N N . TYR A 1 113 ? 10.972 -7.422 1.897 1.00 94.62 113 TYR A N 1
ATOM 788 C CA . TYR A 1 113 ? 11.155 -8.641 1.114 1.00 94.62 113 TYR A CA 1
ATOM 789 C C . TYR A 1 113 ? 12.456 -8.565 0.309 1.00 94.62 113 TYR A C 1
ATOM 791 O O . TYR A 1 113 ? 12.713 -7.587 -0.393 1.00 94.62 113 TYR A O 1
ATOM 799 N N . ASN A 1 114 ? 13.272 -9.616 0.423 1.00 89.06 114 ASN A N 1
ATOM 800 C CA . ASN A 1 114 ? 14.596 -9.726 -0.206 1.00 89.06 114 ASN A CA 1
ATOM 801 C C . ASN A 1 114 ? 14.632 -10.760 -1.350 1.00 89.06 114 ASN A C 1
ATOM 803 O O . ASN A 1 114 ? 15.676 -10.987 -1.960 1.00 89.06 114 ASN A O 1
ATOM 807 N N . THR A 1 115 ? 13.502 -11.413 -1.625 1.00 87.44 115 THR A N 1
ATOM 808 C CA . THR A 1 115 ? 13.353 -12.504 -2.596 1.00 87.44 115 THR A CA 1
ATOM 809 C C . THR A 1 115 ? 11.981 -12.431 -3.254 1.00 87.44 115 THR A C 1
ATOM 811 O O . THR A 1 115 ? 11.009 -12.111 -2.576 1.00 87.44 115 THR A O 1
ATOM 814 N N . GLY A 1 116 ? 11.884 -12.809 -4.529 1.00 85.25 116 GLY A N 1
ATOM 815 C CA . GLY A 1 116 ? 10.626 -12.844 -5.280 1.00 85.25 116 GLY A CA 1
ATOM 816 C C . GLY A 1 116 ? 10.730 -12.103 -6.610 1.00 85.25 116 GLY A C 1
ATOM 817 O O . GLY A 1 116 ? 11.833 -11.863 -7.111 1.00 85.25 116 GLY A O 1
ATOM 818 N N . MET A 1 117 ? 9.579 -11.743 -7.183 1.00 88.75 117 MET A N 1
ATOM 819 C CA . MET A 1 117 ? 9.548 -10.792 -8.295 1.00 88.75 117 MET A CA 1
ATOM 820 C C . MET A 1 117 ? 9.909 -9.393 -7.801 1.00 88.75 117 MET A C 1
ATOM 822 O O . MET A 1 117 ? 9.852 -9.095 -6.610 1.00 88.75 117 MET A O 1
ATOM 826 N N . TRP A 1 118 ? 10.272 -8.521 -8.734 1.00 92.12 118 TRP A N 1
ATOM 827 C CA . TRP A 1 118 ? 10.421 -7.100 -8.458 1.00 92.12 118 TRP A CA 1
ATOM 828 C C . TRP A 1 118 ? 9.839 -6.261 -9.588 1.00 92.12 118 TRP A C 1
ATOM 830 O O . TRP A 1 118 ? 9.725 -6.710 -10.729 1.00 92.12 118 TRP A O 1
ATOM 840 N N . SER A 1 119 ? 9.529 -5.006 -9.275 1.00 93.12 119 SER A N 1
ATOM 841 C CA . SER A 1 119 ? 9.050 -4.006 -10.228 1.00 93.12 119 SER A CA 1
ATOM 842 C C . SER A 1 119 ? 9.765 -2.660 -10.063 1.00 93.12 119 SER A C 1
ATOM 844 O O . SER A 1 119 ? 10.650 -2.493 -9.215 1.00 93.12 119 SER A O 1
ATOM 846 N N . LEU A 1 120 ? 9.417 -1.688 -10.904 1.00 93.81 120 LEU A N 1
ATOM 847 C CA . LEU A 1 120 ? 9.743 -0.285 -10.655 1.00 93.81 120 LEU A CA 1
ATOM 848 C C . LEU A 1 120 ? 8.862 0.296 -9.536 1.00 93.81 120 LEU A C 1
ATOM 850 O O . LEU A 1 120 ? 7.722 -0.117 -9.328 1.00 93.81 120 LEU A O 1
ATOM 854 N N . GLN A 1 121 ? 9.368 1.333 -8.872 1.00 95.31 121 GLN A N 1
ATOM 855 C CA . GLN A 1 121 ? 8.654 2.087 -7.837 1.00 95.31 121 GLN A CA 1
ATOM 856 C C . GLN A 1 121 ? 7.301 2.660 -8.312 1.00 95.31 121 GLN A C 1
ATOM 858 O O . GLN A 1 121 ? 6.325 2.637 -7.565 1.00 95.31 121 GLN A O 1
ATOM 863 N N . GLU A 1 122 ? 7.214 3.161 -9.550 1.00 95.12 122 GLU A N 1
ATOM 864 C CA . GLU A 1 122 ? 6.004 3.818 -10.073 1.00 95.12 122 GLU A CA 1
ATOM 865 C C . GLU A 1 122 ? 4.777 2.872 -10.174 1.00 95.12 122 GLU A C 1
ATOM 867 O O . GLU A 1 122 ? 3.718 3.243 -9.662 1.00 95.12 122 GLU A O 1
ATOM 872 N N . PRO A 1 123 ? 4.866 1.658 -10.760 1.00 94.75 123 PRO A N 1
ATOM 873 C CA . PRO A 1 123 ? 3.815 0.640 -10.675 1.00 94.75 123 PRO A CA 1
ATOM 874 C C . PRO A 1 123 ? 3.318 0.344 -9.255 1.00 94.75 123 PRO A C 1
ATOM 876 O O . PRO A 1 123 ? 2.107 0.351 -9.035 1.00 94.75 123 PRO A O 1
ATOM 879 N N . MET A 1 124 ? 4.219 0.160 -8.278 1.00 95.62 124 MET A N 1
ATOM 880 C CA . MET A 1 124 ? 3.815 -0.081 -6.883 1.00 95.62 124 MET A CA 1
ATOM 881 C C . MET A 1 124 ? 3.037 1.102 -6.308 1.00 95.62 124 MET A C 1
ATOM 883 O O . MET A 1 124 ? 2.005 0.906 -5.670 1.00 95.62 124 MET A O 1
ATOM 887 N N . ILE A 1 125 ? 3.476 2.337 -6.577 1.00 96.75 125 ILE A N 1
ATOM 888 C CA . ILE A 1 125 ? 2.749 3.541 -6.154 1.00 96.75 125 ILE A CA 1
ATOM 889 C C . ILE A 1 125 ? 1.341 3.566 -6.770 1.00 96.75 125 ILE A C 1
ATOM 891 O O . ILE A 1 125 ? 0.380 3.810 -6.043 1.00 96.75 125 ILE A O 1
ATOM 895 N N . LYS A 1 126 ? 1.177 3.237 -8.059 1.00 96.25 126 LYS A N 1
ATOM 896 C CA . LYS A 1 126 ? -0.151 3.175 -8.705 1.00 96.25 126 LYS A CA 1
ATOM 897 C C . LYS A 1 126 ? -1.074 2.132 -8.064 1.00 96.25 126 LYS A C 1
ATOM 899 O O . LYS A 1 126 ? -2.250 2.430 -7.853 1.00 96.25 126 LYS A O 1
ATOM 904 N N . ALA A 1 127 ? -0.552 0.955 -7.713 1.00 96.44 127 ALA A N 1
ATOM 905 C CA . ALA A 1 127 ? -1.314 -0.064 -6.987 1.00 96.44 127 ALA A CA 1
ATOM 906 C C . ALA A 1 127 ? -1.757 0.444 -5.599 1.00 96.44 127 ALA A C 1
ATOM 908 O O . ALA A 1 127 ? -2.937 0.354 -5.255 1.00 96.44 127 ALA A O 1
ATOM 909 N N . ILE A 1 128 ? -0.853 1.088 -4.847 1.00 97.81 128 ILE A N 1
ATOM 910 C CA . ILE A 1 128 ? -1.149 1.704 -3.540 1.00 97.81 128 ILE A CA 1
ATOM 911 C C . ILE A 1 128 ? -2.249 2.769 -3.657 1.00 97.81 128 ILE A C 1
ATOM 913 O O . ILE A 1 128 ? -3.194 2.775 -2.866 1.00 97.81 128 ILE A O 1
ATOM 917 N N . GLU A 1 129 ? -2.173 3.661 -4.648 1.00 97.56 129 GLU A N 1
ATOM 918 C CA . GLU A 1 129 ? -3.194 4.694 -4.867 1.00 97.56 129 GLU A CA 1
ATOM 919 C C . GLU A 1 129 ? -4.571 4.089 -5.154 1.00 97.56 129 GLU A C 1
ATOM 921 O O . GLU A 1 129 ? -5.576 4.524 -4.587 1.00 97.56 129 GLU A O 1
ATOM 926 N N . ARG A 1 130 ? -4.619 3.054 -5.998 1.00 97.25 130 ARG A N 1
ATOM 927 C CA . ARG A 1 130 ? -5.851 2.353 -6.379 1.00 97.25 130 ARG A CA 1
ATOM 928 C C . ARG A 1 130 ? -6.392 1.424 -5.287 1.00 97.25 130 ARG A C 1
ATOM 930 O O . ARG A 1 130 ? -7.577 1.090 -5.331 1.00 97.25 130 ARG A O 1
ATOM 937 N N . PHE A 1 131 ? -5.568 0.995 -4.334 1.00 97.81 131 PHE A N 1
ATOM 938 C CA . PHE A 1 131 ? -6.000 0.299 -3.122 1.00 97.81 131 PHE A CA 1
ATOM 939 C C . PHE A 1 131 ? -6.593 1.285 -2.110 1.00 97.81 131 PHE A C 1
ATOM 941 O O . PHE A 1 131 ? -7.768 1.186 -1.755 1.00 97.81 131 PHE A O 1
ATOM 948 N N . CYS A 1 132 ? -5.824 2.305 -1.721 1.00 98.19 132 CYS A N 1
ATOM 949 C CA . CYS A 1 132 ? -6.248 3.310 -0.747 1.00 98.19 132 CYS A CA 1
ATOM 950 C C . CYS A 1 132 ? -7.466 4.123 -1.209 1.00 98.19 132 CYS A C 1
ATOM 952 O O . CYS A 1 132 ? -8.327 4.448 -0.392 1.00 98.19 132 CYS A O 1
ATOM 954 N N . GLY A 1 133 ? -7.583 4.404 -2.511 1.00 97.75 133 GLY A N 1
ATOM 955 C CA . GLY A 1 133 ? -8.769 5.038 -3.089 1.00 97.75 133 GLY A CA 1
ATOM 956 C C . GLY A 1 133 ? -10.037 4.185 -2.954 1.00 97.75 133 GLY A C 1
ATOM 957 O O . GLY A 1 133 ? -11.110 4.733 -2.720 1.00 97.75 133 GLY A O 1
ATOM 958 N N . GLY A 1 134 ? -9.920 2.852 -3.021 1.00 96.94 134 GLY A N 1
ATOM 959 C CA . GLY A 1 134 ? -11.041 1.924 -2.818 1.00 96.94 134 GLY A CA 1
ATOM 960 C C . GLY A 1 134 ? -11.512 1.831 -1.362 1.00 96.94 134 GLY A C 1
ATOM 961 O O . GLY A 1 134 ? -12.686 1.569 -1.109 1.00 96.94 134 GLY A O 1
ATOM 962 N N . LEU A 1 135 ? -10.623 2.100 -0.400 1.00 96.56 135 LEU A N 1
ATOM 963 C CA . LEU A 1 135 ? -10.931 2.115 1.036 1.00 96.56 135 LEU A CA 1
ATOM 964 C C . LEU A 1 135 ? -11.421 3.484 1.549 1.00 96.56 135 LEU A C 1
ATOM 966 O O . LEU A 1 135 ? -11.789 3.615 2.718 1.00 96.56 135 LEU A O 1
ATOM 970 N N . LYS A 1 136 ? -11.437 4.520 0.703 1.00 94.38 136 LYS A N 1
ATOM 971 C CA . LYS A 1 136 ? -11.759 5.900 1.090 1.00 94.38 136 LYS A CA 1
ATOM 972 C C . LYS A 1 136 ? -13.124 6.016 1.777 1.00 94.38 136 LYS A C 1
ATOM 974 O O . LYS A 1 136 ? -14.144 5.607 1.232 1.00 94.38 136 LYS A O 1
ATOM 979 N N . GLY A 1 137 ? -13.142 6.627 2.963 1.00 93.00 137 GLY A N 1
ATOM 980 C CA . GLY A 1 137 ? -14.364 6.842 3.748 1.00 93.00 137 GLY A CA 1
ATOM 981 C C . GLY A 1 137 ? -14.881 5.602 4.486 1.00 93.00 137 GLY A C 1
ATOM 982 O O . GLY A 1 137 ? -15.861 5.708 5.220 1.00 93.00 137 GLY A O 1
ATOM 983 N N . GLN A 1 138 ? -14.228 4.444 4.343 1.00 96.88 138 GLN A N 1
ATOM 984 C CA . GLN A 1 138 ? -14.552 3.262 5.135 1.00 96.88 138 GLN A CA 1
ATOM 985 C C . GLN A 1 138 ? -14.027 3.406 6.573 1.00 96.88 138 GLN A C 1
ATOM 987 O O . GLN A 1 138 ? -13.163 4.229 6.885 1.00 96.88 138 GLN A O 1
ATOM 992 N N . THR A 1 139 ? -14.553 2.584 7.474 1.00 96.19 139 THR A N 1
ATOM 993 C CA . THR A 1 139 ? -13.998 2.382 8.815 1.00 96.19 139 THR A CA 1
ATOM 994 C C . THR A 1 139 ? -13.841 0.891 9.017 1.00 96.19 139 THR A C 1
ATOM 996 O O . THR A 1 139 ? -14.816 0.159 8.867 1.00 96.19 139 THR A O 1
ATOM 999 N N . LEU A 1 140 ? -12.624 0.464 9.335 1.00 95.75 140 LEU A N 1
ATOM 1000 C CA . LEU A 1 140 ? -12.280 -0.932 9.540 1.00 95.75 140 LEU A CA 1
ATOM 1001 C C . LEU A 1 140 ? -12.328 -1.268 11.037 1.00 95.75 140 LEU A C 1
ATOM 1003 O O . LEU A 1 140 ? -11.842 -0.496 11.875 1.00 95.75 140 LEU A O 1
ATOM 1007 N N . ALA A 1 141 ? -12.955 -2.393 11.366 1.00 95.06 141 ALA A N 1
ATOM 1008 C CA . ALA A 1 141 ? -13.119 -2.900 12.728 1.00 95.06 141 ALA A CA 1
ATOM 1009 C C . ALA A 1 141 ? -12.077 -3.980 13.065 1.00 95.06 141 ALA A C 1
ATOM 1011 O O . ALA A 1 141 ? -11.404 -4.496 12.181 1.00 95.06 141 ALA A O 1
ATOM 1012 N N . ALA A 1 142 ? -11.950 -4.339 14.343 1.00 94.81 142 ALA A N 1
ATOM 1013 C CA . ALA A 1 142 ? -11.073 -5.418 14.795 1.00 94.81 142 ALA A CA 1
ATOM 1014 C C . ALA A 1 142 ? -11.338 -6.730 14.029 1.00 94.81 142 ALA A C 1
ATOM 1016 O O . ALA A 1 142 ? -12.470 -7.211 13.999 1.00 94.81 142 ALA A O 1
ATOM 1017 N N . GLY A 1 143 ? -10.291 -7.313 13.441 1.00 93.19 143 GLY A N 1
ATOM 1018 C CA . GLY A 1 143 ? -10.374 -8.510 12.601 1.00 93.19 143 GLY A CA 1
ATOM 1019 C C . GLY A 1 143 ? -10.717 -8.249 11.129 1.00 93.19 143 GLY A C 1
ATOM 1020 O O . GLY A 1 143 ? -10.728 -9.200 10.349 1.00 93.19 143 GLY A O 1
ATOM 1021 N N . ASP A 1 144 ? -10.969 -7.000 10.714 1.00 96.94 144 ASP A N 1
ATOM 1022 C CA . ASP A 1 144 ? -11.135 -6.685 9.293 1.00 96.94 144 ASP A CA 1
ATOM 1023 C C . ASP A 1 144 ? -9.824 -6.907 8.535 1.00 96.94 144 ASP A C 1
ATOM 1025 O O . ASP A 1 144 ? -8.778 -6.345 8.869 1.00 96.94 144 ASP A O 1
ATOM 1029 N N . TYR A 1 145 ? -9.931 -7.651 7.439 1.00 97.50 145 TYR A N 1
ATOM 1030 C CA . TYR A 1 145 ? -8.881 -7.839 6.451 1.00 97.50 145 TYR A CA 1
ATOM 1031 C C . TYR A 1 145 ? -9.359 -7.327 5.091 1.00 97.50 145 TYR A C 1
ATOM 1033 O O . TYR A 1 145 ? -10.486 -7.598 4.666 1.00 97.50 145 TYR A O 1
ATOM 1041 N N . ARG A 1 146 ? -8.511 -6.561 4.402 1.00 97.62 146 ARG A N 1
ATOM 1042 C CA . ARG A 1 146 ? -8.759 -6.065 3.044 1.00 97.62 146 ARG A CA 1
ATOM 1043 C C . ARG A 1 146 ? -7.536 -6.360 2.202 1.00 97.62 146 ARG A C 1
ATOM 1045 O O . ARG A 1 146 ? -6.463 -5.853 2.505 1.00 97.62 146 ARG A O 1
ATOM 1052 N N . GLU A 1 147 ? -7.720 -7.109 1.127 1.00 97.38 147 GLU A N 1
ATOM 1053 C CA . GLU A 1 147 ? -6.703 -7.358 0.110 1.00 97.38 147 GLU A CA 1
ATOM 1054 C C . GLU A 1 147 ? -7.200 -6.847 -1.240 1.00 97.38 147 GLU A C 1
ATOM 1056 O O . GLU A 1 147 ? -8.397 -6.875 -1.539 1.00 97.38 147 GLU A O 1
ATOM 1061 N N . LYS A 1 148 ? -6.267 -6.386 -2.065 1.00 96.12 148 LYS A N 1
ATOM 1062 C CA . LYS A 1 148 ? -6.472 -6.166 -3.485 1.00 96.12 148 LYS A CA 1
ATOM 1063 C C . LYS A 1 148 ? -5.300 -6.754 -4.250 1.00 96.12 148 LYS A C 1
ATOM 1065 O O . LYS A 1 148 ? -4.156 -6.344 -4.063 1.00 96.12 148 LYS A O 1
ATOM 1070 N N . LEU A 1 149 ? -5.639 -7.673 -5.141 1.00 94.81 149 LEU A N 1
ATOM 1071 C CA . LEU A 1 149 ? -4.784 -8.132 -6.219 1.00 94.81 149 LEU A CA 1
ATOM 1072 C C . LEU A 1 149 ? -4.973 -7.180 -7.401 1.00 94.81 149 LEU A C 1
ATOM 1074 O O . LEU A 1 149 ? -6.109 -6.871 -7.770 1.00 94.81 149 LEU A O 1
ATOM 1078 N N . GLU A 1 150 ? -3.881 -6.682 -7.969 1.00 92.69 150 GLU A N 1
ATOM 1079 C CA . GLU A 1 150 ? -3.936 -5.770 -9.104 1.00 92.69 150 GLU A CA 1
ATOM 1080 C C . GLU A 1 150 ? -2.930 -6.146 -10.190 1.00 92.69 150 GLU A C 1
ATOM 1082 O O . GLU A 1 150 ? -1.717 -6.133 -9.982 1.00 92.69 150 GLU A O 1
ATOM 1087 N N . ASP A 1 151 ? -3.460 -6.435 -11.375 1.00 89.50 151 ASP A N 1
ATOM 1088 C CA . ASP A 1 151 ? -2.683 -6.731 -12.570 1.00 89.50 151 ASP A CA 1
ATOM 1089 C C . ASP A 1 151 ? -2.406 -5.425 -13.321 1.00 89.50 151 ASP A C 1
ATOM 1091 O O . ASP A 1 151 ? -3.318 -4.762 -13.827 1.00 89.50 151 ASP A O 1
ATOM 1095 N N . LEU A 1 152 ? -1.134 -5.032 -13.386 1.00 84.25 152 LEU A N 1
ATOM 1096 C CA . LEU A 1 152 ? -0.692 -3.894 -14.188 1.00 84.25 152 LEU A CA 1
ATOM 1097 C C . LEU A 1 152 ? -0.018 -4.402 -15.459 1.00 84.25 152 LEU A C 1
ATOM 1099 O O . LEU A 1 152 ? 0.912 -5.203 -15.408 1.00 84.25 152 LEU A O 1
ATOM 1103 N N . THR A 1 153 ? -0.447 -3.889 -16.613 1.00 84.94 153 THR A N 1
ATOM 1104 C CA . THR A 1 153 ? 0.247 -4.124 -17.884 1.00 84.94 153 THR A CA 1
ATOM 1105 C C . THR A 1 153 ? 1.597 -3.410 -17.855 1.00 84.94 153 THR A C 1
ATOM 1107 O O . THR A 1 153 ? 1.673 -2.200 -18.066 1.00 84.94 153 THR A O 1
ATOM 1110 N N . LEU A 1 154 ? 2.656 -4.163 -17.566 1.00 85.00 154 LEU A N 1
ATOM 1111 C CA . LEU A 1 154 ? 4.034 -3.684 -17.491 1.00 85.00 154 LEU A CA 1
ATOM 1112 C C . LEU A 1 154 ? 4.870 -4.275 -18.626 1.00 85.00 154 LEU A C 1
ATOM 1114 O O . LEU A 1 154 ? 4.669 -5.419 -19.029 1.00 85.00 154 LEU A O 1
ATOM 1118 N N . SER A 1 155 ? 5.824 -3.500 -19.140 1.00 85.19 155 SER A N 1
ATOM 1119 C CA . SER A 1 155 ? 6.810 -4.023 -20.088 1.00 85.19 155 SER A CA 1
ATOM 1120 C C . SER A 1 155 ? 7.869 -4.860 -19.364 1.00 85.19 155 SER A C 1
ATOM 1122 O O . SER A 1 155 ? 8.112 -4.686 -18.169 1.00 85.19 155 SER A O 1
ATOM 1124 N N . SER A 1 156 ? 8.573 -5.723 -20.100 1.00 82.75 156 SER A N 1
ATOM 1125 C CA . SER A 1 156 ? 9.668 -6.552 -19.568 1.00 82.75 156 SER A CA 1
ATOM 1126 C C . SER A 1 156 ? 10.849 -5.759 -18.989 1.00 82.75 156 SER A C 1
ATOM 1128 O O . SER A 1 156 ? 11.695 -6.334 -18.316 1.00 82.75 156 SER A O 1
ATOM 1130 N N . GLN A 1 157 ? 10.918 -4.445 -19.227 1.00 83.50 157 GLN A N 1
ATOM 1131 C CA . GLN A 1 157 ? 11.916 -3.549 -18.629 1.00 83.50 157 GLN A CA 1
ATOM 1132 C C . GLN A 1 157 ? 11.485 -3.023 -17.249 1.00 83.50 157 GLN A C 1
ATOM 1134 O O . GLN A 1 157 ? 12.313 -2.520 -16.494 1.00 83.50 157 GLN A O 1
ATOM 1139 N N . GLN A 1 158 ? 10.191 -3.108 -16.924 1.00 83.75 158 GLN A N 1
ATOM 1140 C CA . GLN A 1 158 ? 9.610 -2.564 -15.694 1.00 83.75 158 GLN A CA 1
ATOM 1141 C C . GLN A 1 158 ? 9.500 -3.598 -14.563 1.00 83.75 158 GLN A C 1
ATOM 1143 O O . GLN A 1 158 ? 9.045 -3.260 -13.468 1.00 83.75 158 GLN A O 1
ATOM 1148 N N . ILE A 1 159 ? 9.904 -4.842 -14.830 1.00 83.75 159 ILE A N 1
ATOM 1149 C CA . ILE A 1 159 ? 9.827 -5.984 -13.920 1.00 83.75 159 ILE A CA 1
ATOM 1150 C C . ILE A 1 159 ? 11.048 -6.888 -14.042 1.00 83.75 159 ILE A C 1
A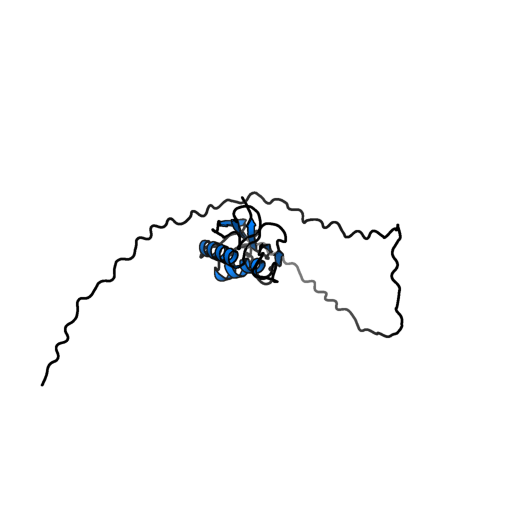TOM 1152 O O . ILE A 1 159 ? 11.751 -6.870 -15.050 1.00 83.75 159 ILE A O 1
ATOM 1156 N N . GLY A 1 160 ? 11.248 -7.737 -13.039 1.00 81.12 160 GLY A N 1
ATOM 1157 C CA . GLY A 1 160 ? 12.087 -8.920 -13.165 1.00 81.12 160 GLY A CA 1
ATOM 1158 C C . GLY A 1 160 ? 11.496 -10.116 -12.433 1.00 81.12 160 GLY A C 1
ATOM 1159 O O . GLY A 1 160 ? 10.838 -9.982 -11.401 1.00 81.12 160 GLY A O 1
ATOM 1160 N N . GLY A 1 161 ? 11.740 -11.287 -13.014 1.00 77.94 161 GLY A N 1
ATOM 1161 C CA . GLY A 1 161 ? 11.033 -12.531 -12.732 1.00 77.94 161 GLY A CA 1
ATOM 1162 C C . GLY A 1 161 ? 10.451 -13.111 -14.023 1.00 77.94 161 GLY A C 1
ATOM 1163 O O . GLY A 1 161 ? 10.565 -12.505 -15.091 1.00 77.94 161 GLY A O 1
ATOM 1164 N N . THR A 1 162 ? 9.829 -14.280 -13.917 1.00 72.12 162 THR A N 1
ATOM 1165 C CA . THR A 1 162 ? 9.113 -14.937 -15.018 1.00 72.12 162 THR A CA 1
ATOM 1166 C C . THR A 1 162 ? 7.621 -14.895 -14.715 1.00 72.12 162 THR A C 1
ATOM 1168 O O . THR A 1 162 ? 7.229 -15.244 -13.607 1.00 72.12 162 THR A O 1
ATOM 1171 N N . GLY A 1 163 ? 6.799 -14.506 -15.691 1.00 76.81 163 GLY A N 1
ATOM 1172 C CA . GLY A 1 163 ? 5.342 -14.412 -15.544 1.00 76.81 163 GLY A CA 1
ATOM 1173 C C . GLY A 1 163 ? 4.819 -12.974 -15.542 1.00 76.81 163 GLY A C 1
ATOM 1174 O O . GLY A 1 163 ? 5.579 -12.017 -15.707 1.00 76.81 163 GLY A O 1
ATOM 1175 N N . ASN A 1 164 ? 3.502 -12.835 -15.384 1.00 80.31 164 ASN A N 1
ATOM 1176 C CA . ASN A 1 164 ? 2.853 -11.532 -15.268 1.00 80.31 164 ASN A CA 1
ATOM 1177 C C . ASN A 1 164 ? 2.925 -11.046 -13.809 1.00 80.31 164 ASN A C 1
ATOM 1179 O O . ASN A 1 164 ? 2.578 -11.807 -12.907 1.00 80.31 164 ASN A O 1
ATOM 1183 N N . PRO A 1 165 ? 3.359 -9.800 -13.561 1.00 83.00 165 PRO A N 1
ATOM 1184 C CA . PRO A 1 165 ? 3.468 -9.243 -12.219 1.00 83.00 165 PRO A CA 1
ATOM 1185 C C . PRO A 1 165 ? 2.082 -8.915 -11.657 1.00 83.00 165 PRO A C 1
ATOM 1187 O O . PRO A 1 165 ? 1.330 -8.144 -12.260 1.00 83.00 165 PRO A O 1
ATOM 1190 N N . ARG A 1 166 ? 1.780 -9.416 -10.461 1.00 91.00 166 ARG A N 1
ATOM 1191 C CA . ARG A 1 166 ? 0.582 -9.034 -9.713 1.00 91.00 166 ARG A CA 1
ATOM 1192 C C . ARG A 1 166 ? 0.973 -8.277 -8.452 1.00 91.00 166 ARG A C 1
ATOM 1194 O O . ARG A 1 166 ? 1.825 -8.715 -7.683 1.00 91.00 166 ARG A O 1
ATOM 1201 N N . PHE A 1 167 ? 0.349 -7.125 -8.242 1.00 94.50 167 PHE A N 1
ATOM 1202 C CA . PHE A 1 167 ? 0.564 -6.301 -7.059 1.00 94.50 167 PHE A CA 1
ATOM 1203 C C . PHE A 1 167 ? -0.436 -6.710 -5.984 1.00 94.50 167 PHE A C 1
ATOM 1205 O O . PHE A 1 167 ? -1.644 -6.615 -6.198 1.00 94.50 167 PHE A O 1
ATOM 1212 N N . VAL A 1 168 ? 0.057 -7.153 -4.829 1.00 96.50 168 VAL A N 1
ATOM 1213 C CA . VAL A 1 168 ? -0.777 -7.490 -3.668 1.00 96.50 168 VAL A CA 1
ATOM 1214 C C . VAL A 1 168 ? -0.696 -6.334 -2.688 1.00 96.50 168 VAL A C 1
ATOM 1216 O O . VAL A 1 168 ? 0.371 -6.066 -2.147 1.00 96.50 168 VAL A O 1
ATOM 1219 N N . SER A 1 169 ? -1.803 -5.632 -2.466 1.00 97.69 169 SER A N 1
ATOM 1220 C CA . SER A 1 169 ? -1.920 -4.612 -1.415 1.00 97.69 169 SER A CA 1
ATOM 1221 C C . SER A 1 169 ? -2.890 -5.105 -0.352 1.00 97.69 169 SER A C 1
ATOM 1223 O O . SER A 1 169 ? -4.019 -5.451 -0.698 1.00 97.69 169 SER A O 1
ATOM 1225 N N . SER A 1 170 ? -2.505 -5.116 0.925 1.00 98.19 170 SER A N 1
ATOM 1226 C CA . SER A 1 170 ? -3.443 -5.461 1.998 1.00 98.19 170 SER A CA 1
ATOM 1227 C C . SER A 1 170 ? -3.284 -4.639 3.273 1.00 98.19 170 SER A C 1
ATOM 1229 O O . SER A 1 170 ? -2.217 -4.098 3.568 1.00 98.19 170 SER A O 1
ATOM 1231 N N . ILE A 1 171 ? -4.368 -4.588 4.048 1.00 98.12 171 ILE A N 1
ATOM 1232 C CA . ILE A 1 171 ? -4.401 -4.100 5.427 1.00 98.12 171 ILE A CA 1
ATOM 1233 C C . ILE A 1 171 ? -5.209 -5.068 6.302 1.00 98.12 171 ILE A C 1
ATOM 1235 O O . ILE A 1 171 ? -6.281 -5.530 5.909 1.00 98.12 171 ILE A O 1
ATOM 1239 N N . GLU A 1 172 ? -4.700 -5.339 7.497 1.00 97.62 172 GLU A N 1
ATOM 1240 C CA . GLU A 1 172 ? -5.364 -6.072 8.575 1.00 97.62 172 GLU A CA 1
ATOM 1241 C C . GLU A 1 172 ? -5.496 -5.165 9.806 1.00 97.62 172 GLU A C 1
ATOM 1243 O O . GLU A 1 172 ? -4.548 -4.458 10.166 1.00 97.62 172 GLU A O 1
ATOM 1248 N N . VAL A 1 173 ? -6.652 -5.194 10.471 1.00 96.69 173 VAL A N 1
ATOM 1249 C CA . VAL A 1 173 ? -6.870 -4.526 11.761 1.00 96.69 173 VAL A CA 1
ATOM 1250 C C . VAL A 1 173 ? -6.795 -5.544 12.892 1.00 96.69 173 VAL A C 1
ATOM 1252 O O . VAL A 1 173 ? -7.609 -6.464 12.977 1.00 96.69 173 VAL A O 1
ATOM 1255 N N . LYS A 1 174 ? -5.846 -5.348 13.808 1.00 95.00 174 LYS A N 1
ATOM 1256 C CA . LYS A 1 174 ? -5.625 -6.245 14.948 1.00 95.00 174 LYS A CA 1
ATOM 1257 C C . LYS A 1 174 ? -6.819 -6.251 15.925 1.00 95.00 174 LYS A C 1
ATOM 1259 O O . LYS A 1 174 ? -7.560 -5.264 15.997 1.00 95.00 174 LYS A O 1
ATOM 1264 N N . PRO A 1 175 ? -7.001 -7.327 16.718 1.00 93.62 175 PRO A N 1
ATOM 1265 C CA . PRO A 1 175 ? -8.003 -7.380 17.784 1.00 93.62 175 PRO A CA 1
ATOM 1266 C C . PRO A 1 175 ? -7.957 -6.158 18.717 1.00 93.62 175 PRO A C 1
ATOM 1268 O O . PRO A 1 175 ? -6.880 -5.660 19.038 1.00 93.62 175 PRO A O 1
ATOM 1271 N N . GLY A 1 176 ? -9.125 -5.659 19.136 1.00 91.12 176 GLY A N 1
ATOM 1272 C CA . GLY A 1 176 ? -9.266 -4.465 19.989 1.00 91.12 176 GLY A CA 1
ATOM 1273 C C . GLY A 1 176 ? -9.099 -3.113 19.271 1.00 91.12 176 GLY A C 1
ATOM 1274 O O . GLY A 1 176 ? -9.515 -2.076 19.793 1.00 91.12 176 GLY A O 1
ATOM 1275 N N . CYS A 1 177 ? -8.555 -3.090 18.055 1.00 94.62 177 CYS A N 1
ATOM 1276 C CA . CYS A 1 177 ? -8.330 -1.855 17.309 1.00 94.62 177 CYS A CA 1
ATOM 1277 C C . CYS A 1 177 ? -9.493 -1.490 16.377 1.00 94.62 177 CYS A C 1
ATOM 1279 O O . CYS A 1 177 ? -10.276 -2.333 15.938 1.00 94.62 177 CYS A O 1
ATOM 1281 N N . LYS A 1 178 ? -9.581 -0.204 16.039 1.00 94.38 178 LYS A N 1
ATOM 1282 C CA . LYS A 1 178 ? -10.505 0.335 15.036 1.00 94.38 178 LYS A CA 1
ATOM 1283 C C . LYS A 1 178 ? -9.807 1.453 14.277 1.00 94.38 178 LYS A C 1
ATOM 1285 O O . LYS A 1 178 ? -9.102 2.263 14.876 1.00 94.38 178 LYS A O 1
ATOM 1290 N N . TRP A 1 179 ? -10.016 1.527 12.967 1.00 94.75 179 TRP A N 1
ATOM 1291 C CA . TRP A 1 179 ? -9.360 2.532 12.138 1.00 94.75 179 TRP A CA 1
ATOM 1292 C C . TRP A 1 179 ? -10.308 3.139 11.103 1.00 94.75 179 TRP A C 1
ATOM 1294 O O . TRP A 1 179 ? -10.836 2.451 10.232 1.00 94.75 179 TRP A O 1
ATOM 1304 N N . ALA A 1 180 ? -10.521 4.452 11.193 1.00 95.94 180 ALA A N 1
ATOM 1305 C CA . ALA A 1 180 ? -11.177 5.221 10.142 1.00 95.94 180 ALA A CA 1
ATOM 1306 C C . ALA A 1 180 ? -10.169 5.480 9.014 1.00 95.94 180 ALA A C 1
ATOM 1308 O O . ALA A 1 180 ? -9.092 6.029 9.262 1.00 95.94 180 ALA A O 1
ATOM 1309 N N . VAL A 1 181 ? -10.505 5.090 7.782 1.00 95.19 181 VAL A N 1
ATOM 1310 C CA . VAL A 1 181 ? -9.563 5.132 6.661 1.00 95.19 181 VAL A CA 1
ATOM 1311 C C . VAL A 1 181 ? -9.277 6.577 6.260 1.00 95.19 181 VAL A C 1
ATOM 1313 O O . VAL A 1 181 ? -10.091 7.243 5.616 1.00 95.19 181 VAL A O 1
ATOM 1316 N N . ASN A 1 182 ? -8.072 7.046 6.582 1.00 95.19 182 ASN A N 1
ATOM 1317 C CA . ASN A 1 182 ? -7.512 8.259 6.004 1.00 95.19 182 ASN A CA 1
ATOM 1318 C C . ASN A 1 182 ? -6.695 7.889 4.757 1.00 95.19 182 ASN A C 1
ATOM 1320 O O . ASN A 1 182 ? -5.708 7.160 4.851 1.00 95.19 182 ASN A O 1
ATOM 1324 N N . GLU A 1 183 ? -7.099 8.396 3.591 1.00 96.12 183 GLU A N 1
ATOM 1325 C CA . GLU A 1 183 ? -6.459 8.086 2.305 1.00 96.12 183 GLU A CA 1
ATOM 1326 C C . GLU A 1 183 ? -4.982 8.517 2.260 1.00 96.12 183 GLU A C 1
ATOM 1328 O O . GLU A 1 183 ? -4.138 7.770 1.766 1.00 96.12 183 GLU A O 1
ATOM 1333 N N . THR A 1 184 ? -4.650 9.683 2.824 1.00 96.69 184 THR A N 1
ATOM 1334 C CA . THR A 1 184 ? -3.270 10.181 2.904 1.00 96.69 184 THR A CA 1
ATOM 1335 C C . THR A 1 184 ? -2.418 9.282 3.795 1.00 96.69 184 THR A C 1
ATOM 1337 O O . THR A 1 184 ? -1.329 8.888 3.386 1.00 96.69 184 THR A O 1
ATOM 1340 N N . SER A 1 185 ? -2.920 8.898 4.975 1.00 95.00 185 SER A N 1
ATOM 1341 C CA . SER A 1 185 ? -2.220 7.967 5.871 1.00 95.00 185 SER A CA 1
ATOM 1342 C C . SER A 1 185 ? -2.056 6.584 5.239 1.00 95.00 185 SER A C 1
ATOM 1344 O O . SER A 1 185 ? -0.968 6.031 5.295 1.00 95.00 185 SER A O 1
ATOM 1346 N N . CYS A 1 186 ? -3.088 6.056 4.574 1.00 97.44 186 CYS A N 1
ATOM 1347 C CA . CYS A 1 186 ? -3.031 4.777 3.860 1.00 97.44 186 CYS A CA 1
ATOM 1348 C C . CYS A 1 186 ? -1.892 4.744 2.831 1.00 97.44 186 CYS A C 1
ATOM 1350 O O . CYS A 1 186 ? -1.060 3.835 2.839 1.00 97.44 186 CYS A O 1
ATOM 1352 N N . ARG A 1 187 ? -1.818 5.778 1.981 1.00 97.94 187 ARG A N 1
ATOM 1353 C CA . ARG A 1 187 ? -0.757 5.911 0.975 1.00 97.94 187 ARG A CA 1
ATOM 1354 C C . ARG A 1 187 ? 0.613 6.097 1.631 1.00 97.94 187 ARG A C 1
ATOM 1356 O O . ARG A 1 187 ? 1.580 5.492 1.184 1.00 97.94 187 ARG A O 1
ATOM 1363 N N . ALA A 1 188 ? 0.701 6.928 2.672 1.00 97.06 188 ALA A N 1
ATOM 1364 C CA . ALA A 1 188 ? 1.951 7.208 3.374 1.00 97.06 188 ALA A CA 1
ATOM 1365 C C . ALA A 1 188 ? 2.517 5.974 4.090 1.00 97.06 188 ALA A C 1
ATOM 1367 O O . ALA A 1 188 ? 3.730 5.792 4.091 1.00 97.06 188 ALA A O 1
ATOM 1368 N N . GLU A 1 189 ? 1.661 5.119 4.658 1.00 96.75 189 GLU A N 1
ATOM 1369 C CA . GLU A 1 189 ? 2.083 3.852 5.252 1.00 96.75 189 GLU A CA 1
ATOM 1370 C C . GLU A 1 189 ? 2.580 2.887 4.180 1.00 96.75 189 GLU A C 1
ATOM 1372 O O . GLU A 1 189 ? 3.772 2.601 4.158 1.00 96.75 189 GLU A O 1
ATOM 1377 N N . LEU A 1 190 ? 1.736 2.461 3.233 1.00 97.62 190 LEU A N 1
ATOM 1378 C CA . LEU A 1 190 ? 2.120 1.462 2.223 1.00 97.62 190 LEU A CA 1
ATOM 1379 C C . LEU A 1 190 ? 3.316 1.875 1.348 1.00 97.62 190 LEU A C 1
ATOM 1381 O O . LEU A 1 190 ? 4.008 1.016 0.806 1.00 97.62 190 LEU A O 1
ATOM 1385 N N . ARG A 1 191 ? 3.613 3.174 1.231 1.00 97.50 191 ARG A N 1
ATOM 1386 C CA . ARG A 1 191 ? 4.835 3.650 0.572 1.00 97.50 191 ARG A CA 1
ATOM 1387 C C . ARG A 1 191 ? 6.124 3.371 1.345 1.00 97.50 191 ARG A C 1
ATOM 1389 O O . ARG A 1 191 ? 7.162 3.265 0.701 1.00 97.50 191 ARG A O 1
ATOM 1396 N N . LYS A 1 192 ? 6.098 3.225 2.676 1.00 97.12 192 LYS A N 1
ATOM 1397 C CA . LYS A 1 192 ? 7.304 2.987 3.495 1.00 97.12 192 LYS A CA 1
ATOM 1398 C C . LYS A 1 192 ? 8.148 1.807 2.990 1.00 97.12 192 LYS A C 1
ATOM 1400 O O . LYS A 1 192 ? 9.315 2.054 2.707 1.00 97.12 192 LYS A O 1
ATOM 1405 N N . PRO A 1 193 ? 7.627 0.580 2.794 1.00 96.88 193 PRO A N 1
ATOM 1406 C CA . PRO A 1 193 ? 8.412 -0.518 2.229 1.00 96.88 193 PRO A CA 1
ATOM 1407 C C . PRO A 1 193 ? 8.865 -0.249 0.787 1.00 96.88 193 PRO A C 1
ATOM 1409 O O . PRO A 1 193 ? 9.983 -0.599 0.436 1.00 96.88 193 PRO A O 1
ATOM 1412 N N . VAL A 1 194 ? 8.073 0.432 -0.048 1.00 96.56 194 VAL A N 1
ATOM 1413 C CA . VAL A 1 194 ? 8.505 0.776 -1.419 1.00 96.56 194 VAL A CA 1
ATOM 1414 C C . VAL A 1 194 ? 9.701 1.737 -1.408 1.00 96.56 194 VAL A C 1
ATOM 1416 O O . VAL A 1 194 ? 10.643 1.569 -2.182 1.00 96.56 194 VAL A O 1
ATOM 1419 N N . ASP A 1 195 ? 9.679 2.738 -0.531 1.00 95.56 195 ASP A N 1
ATOM 1420 C CA . ASP A 1 195 ? 10.687 3.795 -0.480 1.00 95.56 195 ASP A CA 1
ATOM 1421 C C . ASP A 1 195 ? 11.930 3.370 0.342 1.00 95.56 195 ASP A C 1
ATOM 1423 O O . ASP A 1 195 ? 13.054 3.684 -0.051 1.00 95.56 195 ASP A O 1
ATOM 1427 N N . GLN A 1 196 ? 11.755 2.608 1.432 1.00 95.31 196 GLN A N 1
ATOM 1428 C CA . GLN A 1 196 ? 12.827 2.171 2.345 1.00 95.31 196 GLN A CA 1
ATOM 1429 C C . GLN A 1 196 ? 13.487 0.845 1.928 1.00 95.31 196 GLN A C 1
ATOM 1431 O O . GLN A 1 196 ? 14.707 0.710 2.041 1.00 95.31 196 GLN A O 1
ATOM 1436 N N . CYS A 1 197 ? 12.731 -0.128 1.410 1.00 94.50 197 CYS A N 1
ATOM 1437 C CA . CYS A 1 197 ? 13.314 -1.383 0.935 1.00 94.50 197 CYS A CA 1
ATOM 1438 C C . CYS A 1 197 ? 13.998 -1.158 -0.417 1.00 94.50 197 CYS A C 1
ATOM 1440 O O . CYS A 1 197 ? 13.472 -0.478 -1.306 1.00 94.50 197 CYS A O 1
ATOM 1442 N N . ASN A 1 198 ? 15.208 -1.705 -0.571 1.00 89.00 198 ASN A N 1
ATOM 1443 C CA . ASN A 1 198 ? 16.073 -1.467 -1.731 1.00 89.00 198 ASN A CA 1
ATOM 1444 C C . ASN A 1 198 ? 16.219 0.038 -2.052 1.00 89.00 198 ASN A C 1
ATOM 1446 O O . ASN A 1 198 ? 16.115 0.454 -3.208 1.00 89.00 198 ASN A O 1
ATOM 1450 N N . ALA A 1 199 ? 16.419 0.877 -1.025 1.00 86.62 199 ALA A N 1
ATOM 1451 C CA . ALA A 1 199 ? 16.489 2.341 -1.142 1.00 86.62 199 ALA A CA 1
ATOM 1452 C C . ALA A 1 199 ? 17.563 2.854 -2.127 1.00 86.62 199 ALA A C 1
ATOM 1454 O O . ALA A 1 199 ? 17.433 3.955 -2.654 1.00 86.62 199 ALA A O 1
ATOM 1455 N N . GLY A 1 200 ? 18.587 2.047 -2.433 1.00 86.00 200 GLY A N 1
ATOM 1456 C CA . GLY A 1 200 ? 19.642 2.387 -3.394 1.00 86.00 200 GLY A CA 1
ATOM 1457 C C . GLY A 1 200 ? 19.188 2.547 -4.854 1.00 86.00 200 GLY A C 1
ATOM 1458 O O . GLY A 1 200 ? 19.981 3.003 -5.673 1.00 86.00 200 GLY A O 1
ATOM 1459 N N . SER A 1 201 ? 17.947 2.192 -5.218 1.00 86.56 201 SER A N 1
ATOM 1460 C CA . SER A 1 201 ? 17.401 2.515 -6.545 1.00 86.56 201 SER A CA 1
ATOM 1461 C C . SER A 1 201 ? 15.868 2.594 -6.572 1.00 86.56 201 SER A C 1
ATOM 1463 O O . SER A 1 201 ? 15.194 1.969 -5.757 1.00 86.56 201 SER A O 1
ATOM 1465 N N . ALA A 1 202 ? 15.313 3.301 -7.563 1.00 88.19 202 ALA A N 1
ATOM 1466 C CA . ALA A 1 202 ? 13.882 3.264 -7.907 1.00 88.19 202 ALA A CA 1
ATOM 1467 C C . ALA A 1 202 ? 13.464 1.968 -8.645 1.00 88.19 202 ALA A C 1
ATOM 1469 O O . ALA A 1 202 ? 12.278 1.728 -8.886 1.00 88.19 202 ALA A O 1
ATOM 1470 N N . ASN A 1 203 ? 14.442 1.133 -8.999 1.00 86.88 203 ASN A N 1
ATOM 1471 C CA . ASN A 1 203 ? 14.262 -0.168 -9.629 1.00 86.88 203 ASN A CA 1
ATOM 1472 C C . ASN A 1 203 ? 14.245 -1.263 -8.548 1.00 86.88 203 ASN A C 1
ATOM 1474 O O . ASN A 1 203 ? 14.595 -1.021 -7.392 1.00 86.88 203 ASN A O 1
ATOM 1478 N N . ARG A 1 204 ? 13.900 -2.497 -8.932 1.00 90.75 204 ARG A N 1
ATOM 1479 C CA . ARG A 1 204 ? 13.977 -3.679 -8.053 1.00 90.75 204 ARG A CA 1
ATOM 1480 C C . ARG A 1 204 ? 13.222 -3.532 -6.722 1.00 90.75 204 ARG A C 1
ATOM 1482 O O . ARG A 1 204 ? 13.671 -4.014 -5.681 1.00 90.75 204 ARG A O 1
ATOM 1489 N N . LYS A 1 205 ? 12.061 -2.880 -6.752 1.00 94.12 205 LYS A N 1
ATOM 1490 C CA . LYS A 1 205 ? 11.157 -2.800 -5.605 1.00 94.12 205 LYS A CA 1
ATOM 1491 C C . LYS A 1 205 ? 10.346 -4.093 -5.510 1.00 94.12 205 LYS A C 1
ATOM 1493 O O . LYS A 1 205 ? 9.668 -4.462 -6.465 1.00 94.12 205 LYS A O 1
ATOM 1498 N N . MET A 1 206 ? 10.486 -4.780 -4.377 1.00 93.12 206 MET A N 1
ATOM 1499 C CA . MET A 1 206 ? 9.768 -6.019 -4.033 1.00 93.12 206 MET A CA 1
ATOM 1500 C C . MET A 1 206 ? 8.618 -5.728 -3.059 1.00 93.12 206 ME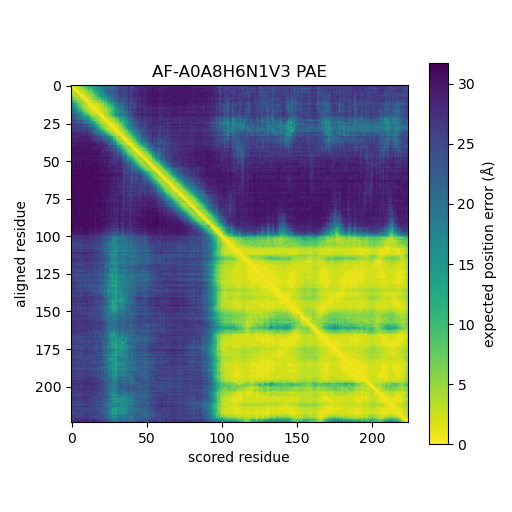T A C 1
ATOM 1502 O O . MET A 1 206 ? 7.556 -6.328 -3.148 1.00 93.12 206 MET A O 1
ATOM 1506 N N . GLY A 1 207 ? 8.814 -4.746 -2.171 1.00 95.62 207 GLY A N 1
ATOM 1507 C CA . GLY A 1 207 ? 7.854 -4.376 -1.138 1.00 95.62 207 GLY A CA 1
ATOM 1508 C C . GLY A 1 207 ? 8.210 -4.977 0.217 1.00 95.62 207 GLY A C 1
ATOM 1509 O O . GLY A 1 207 ? 9.389 -5.088 0.565 1.00 95.62 207 GLY A O 1
ATOM 1510 N N . GLY A 1 208 ? 7.184 -5.292 0.997 1.00 97.06 208 GLY A N 1
ATOM 1511 C CA . GLY A 1 208 ? 7.318 -5.749 2.369 1.00 97.06 208 GLY A CA 1
ATOM 1512 C C . GLY A 1 208 ? 6.070 -5.509 3.213 1.00 97.06 208 GLY A C 1
ATOM 1513 O O . GLY A 1 208 ? 5.063 -4.959 2.750 1.00 97.06 208 GLY A O 1
ATOM 1514 N N . ASP A 1 209 ? 6.187 -5.884 4.482 1.00 98.00 209 ASP A N 1
ATOM 1515 C CA . ASP A 1 209 ? 5.166 -5.688 5.507 1.00 98.00 209 ASP A CA 1
ATOM 1516 C C . ASP A 1 209 ? 5.467 -4.469 6.388 1.00 98.00 209 ASP A C 1
ATOM 1518 O O . ASP A 1 209 ? 6.615 -4.037 6.536 1.00 98.00 209 ASP A O 1
ATOM 1522 N N . ILE A 1 210 ? 4.429 -3.938 7.032 1.00 97.81 210 ILE A N 1
ATOM 1523 C CA . ILE A 1 210 ? 4.539 -2.917 8.074 1.00 97.81 210 ILE A CA 1
ATOM 1524 C C . ILE A 1 210 ? 3.732 -3.361 9.285 1.00 97.81 210 ILE A C 1
ATOM 1526 O O . ILE A 1 210 ? 2.505 -3.462 9.226 1.00 97.81 210 ILE A O 1
ATOM 1530 N N . PHE A 1 211 ? 4.414 -3.555 10.407 1.00 96.44 211 PHE A N 1
ATOM 1531 C CA . PHE A 1 211 ? 3.798 -3.934 11.670 1.00 96.44 211 PHE A CA 1
ATOM 1532 C C . PHE A 1 211 ? 3.640 -2.703 12.560 1.00 96.44 211 PHE A C 1
ATOM 1534 O O . PHE A 1 211 ? 4.621 -2.085 12.966 1.00 96.44 211 PHE A O 1
ATOM 1541 N N . SER A 1 212 ? 2.393 -2.353 12.869 1.00 93.81 212 SER A N 1
ATOM 1542 C CA . SER A 1 212 ? 2.018 -1.298 13.816 1.00 93.81 212 SER A CA 1
ATOM 1543 C C . SER A 1 212 ? 1.433 -1.905 15.100 1.00 93.81 212 SER A C 1
ATOM 1545 O O . SER A 1 212 ? 1.196 -3.116 15.180 1.00 93.81 212 SER A O 1
ATOM 1547 N N . ASN A 1 213 ? 1.133 -1.075 16.103 1.00 92.94 213 ASN A N 1
ATOM 1548 C CA . ASN A 1 213 ? 0.403 -1.502 17.302 1.00 92.94 213 ASN A CA 1
ATOM 1549 C C . ASN A 1 213 ? -0.990 -2.065 16.953 1.00 92.94 213 ASN A C 1
ATOM 1551 O O . ASN A 1 213 ? -1.406 -3.052 17.549 1.00 92.94 213 ASN A O 1
ATOM 1555 N N . CYS A 1 214 ? -1.662 -1.488 15.949 1.00 95.12 214 CYS A N 1
ATOM 1556 C CA . CYS A 1 214 ? -3.042 -1.834 15.587 1.00 95.12 214 CYS A CA 1
ATOM 1557 C C . CYS A 1 214 ? -3.271 -2.341 14.164 1.00 95.12 214 CYS A C 1
ATOM 1559 O O . CYS A 1 214 ? -4.337 -2.883 13.885 1.00 95.12 214 CYS A O 1
ATOM 1561 N N . LEU A 1 215 ? -2.316 -2.140 13.260 1.00 96.69 215 LEU A N 1
ATOM 1562 C CA . LEU A 1 215 ? -2.471 -2.445 11.839 1.00 96.69 215 LEU A CA 1
ATOM 1563 C C . LEU A 1 215 ? -1.314 -3.320 11.360 1.00 96.69 215 LEU A C 1
ATOM 1565 O O . LEU A 1 215 ? -0.181 -3.157 11.825 1.00 96.69 215 LEU A O 1
ATOM 1569 N N . VAL A 1 216 ? -1.599 -4.213 10.419 1.00 97.69 216 VAL A N 1
ATOM 1570 C CA . VAL A 1 216 ? -0.586 -4.852 9.573 1.00 97.69 216 VAL A CA 1
ATOM 1571 C C . VAL A 1 216 ? -0.856 -4.420 8.142 1.00 97.69 216 VAL A C 1
ATOM 1573 O O . VAL A 1 216 ? -1.987 -4.510 7.672 1.00 97.69 216 VAL A O 1
ATOM 1576 N N . TRP A 1 217 ? 0.165 -3.917 7.462 1.00 98.00 217 TRP A N 1
ATOM 1577 C CA . TRP A 1 217 ? 0.090 -3.519 6.059 1.00 98.00 217 TRP A CA 1
ATOM 1578 C C . TRP A 1 217 ? 1.013 -4.398 5.233 1.00 98.00 217 TRP A C 1
ATOM 1580 O O . TRP A 1 217 ? 2.086 -4.742 5.716 1.00 98.00 217 TRP A O 1
ATOM 1590 N N . ARG A 1 218 ? 0.646 -4.674 3.983 1.00 98.06 218 ARG A N 1
ATOM 1591 C CA . ARG A 1 218 ? 1.505 -5.365 3.018 1.00 98.06 218 ARG A CA 1
ATOM 1592 C C . ARG A 1 218 ? 1.398 -4.706 1.653 1.00 98.06 218 ARG A C 1
ATOM 1594 O O . ARG A 1 218 ? 0.297 -4.372 1.209 1.00 98.06 218 ARG A O 1
ATOM 1601 N N . ILE A 1 219 ? 2.535 -4.562 0.984 1.00 97.50 219 ILE A N 1
ATOM 1602 C CA . ILE A 1 219 ? 2.609 -4.353 -0.462 1.00 97.50 219 ILE A CA 1
ATOM 1603 C C . ILE A 1 219 ? 3.647 -5.322 -1.023 1.00 97.50 219 ILE A C 1
ATOM 1605 O O . ILE A 1 219 ? 4.759 -5.392 -0.508 1.00 97.50 219 ILE A O 1
ATOM 1609 N N . ASP A 1 220 ? 3.287 -6.073 -2.056 1.00 94.94 220 ASP A N 1
ATOM 1610 C CA . ASP A 1 220 ? 4.119 -7.138 -2.626 1.00 94.94 220 ASP A CA 1
ATOM 1611 C C . ASP A 1 220 ? 3.979 -7.198 -4.153 1.00 94.94 220 ASP A C 1
ATOM 1613 O O . ASP A 1 220 ? 2.959 -6.778 -4.709 1.00 94.94 220 ASP A O 1
ATOM 1617 N N . THR A 1 221 ? 4.981 -7.767 -4.819 1.00 91.25 221 THR A N 1
ATOM 1618 C CA . THR A 1 221 ? 4.911 -8.213 -6.214 1.00 91.25 221 THR A CA 1
ATOM 1619 C C . THR A 1 221 ? 5.005 -9.734 -6.284 1.00 91.25 221 THR A C 1
ATOM 1621 O O . THR A 1 221 ? 6.092 -10.298 -6.155 1.00 91.25 221 THR A O 1
ATOM 1624 N N . SER A 1 222 ? 3.873 -10.392 -6.538 1.00 85.31 222 SER A N 1
ATOM 1625 C CA . SER A 1 222 ? 3.763 -11.848 -6.677 1.00 85.31 222 SER A CA 1
ATOM 1626 C C . SER A 1 222 ? 3.533 -12.281 -8.132 1.00 85.31 222 SER A C 1
ATOM 1628 O O . SER A 1 222 ? 3.328 -11.455 -9.025 1.00 85.31 22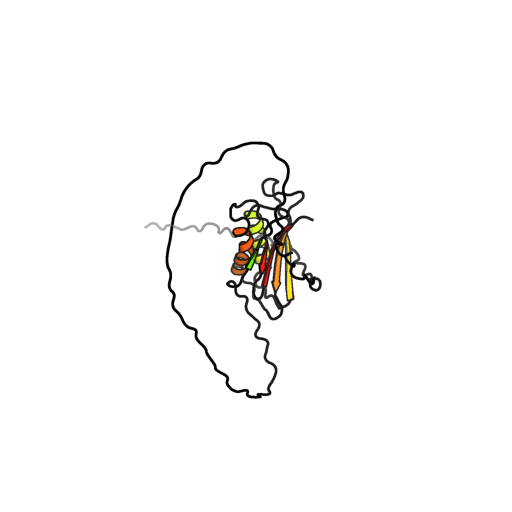2 SER A O 1
ATOM 1630 N N . TYR A 1 223 ? 3.543 -13.597 -8.349 1.00 78.94 223 TYR A N 1
ATOM 1631 C CA . TYR A 1 223 ? 3.054 -14.265 -9.559 1.00 78.94 223 TYR A CA 1
ATOM 1632 C C . TYR A 1 223 ? 1.750 -15.031 -9.252 1.00 78.94 223 TYR A C 1
ATOM 1634 O O . TYR A 1 223 ? 1.412 -15.209 -8.077 1.00 78.94 223 TYR A O 1
ATOM 1642 N N . GLU A 1 224 ? 1.016 -15.438 -10.296 1.00 60.28 224 GLU A N 1
ATOM 1643 C CA . GLU A 1 224 ? -0.032 -16.482 -10.240 1.00 60.28 224 GLU A CA 1
ATOM 1644 C C . GLU A 1 224 ? 0.562 -17.872 -10.513 1.00 60.28 224 GLU A C 1
ATOM 1646 O O . GLU A 1 224 ? 1.404 -17.967 -11.438 1.00 60.28 224 GLU A O 1
#

Secondary structure (DSSP, 8-state):
------PPPP--PPPPPPP--PPPP----PPPPS--------PPP--------------------------------------------------PPP--BPP-GGGPEEEE--SS-EE-HHHHHHHHHHHHHHTTT-EEPTT-EEEEEEE----TTSEESSS--EEEEEEEEPTTB-EE--HHHHHHHHHHHHHHTTTT-SS-B-EEEEE-SSEEEEEEEE--

Solvent-accessible surface area (backbone atoms only — not comparable to full-atom values): 14878 Å² total; per-residue (Å²): 140,83,88,82,81,84,80,80,75,87,82,79,75,80,80,80,82,81,83,91,78,75,81,78,80,81,81,75,82,62,83,74,77,80,76,79,83,75,68,76,82,76,71,79,73,88,72,89,74,81,90,84,90,88,83,93,86,81,91,82,83,88,86,84,87,80,91,86,87,87,86,92,84,89,91,86,83,89,88,86,89,85,86,84,89,80,85,89,76,95,79,88,76,78,87,76,80,76,81,58,42,69,69,45,80,92,61,52,45,73,46,62,51,90,76,79,34,26,26,34,47,66,63,54,51,54,50,43,51,62,48,30,60,72,44,53,81,43,68,47,46,50,68,39,58,48,73,44,83,42,80,61,97,68,57,84,86,46,43,48,78,85,79,67,60,30,36,39,41,36,42,36,28,36,80,65,16,49,46,72,46,46,48,68,58,46,40,58,52,62,42,46,26,50,59,60,29,58,57,92,45,66,50,66,27,29,18,23,37,34,45,38,86,23,39,39,37,38,31,39,37,44,70,131

Sequence (224 aa):
MTTASTQHGPRFAPPPPPPLSVPIPEITIKAGPPFPTVRPCAFPGEGDASEEEGDPDETCRLKNPSVGPGPEAPGVGSPHPSTGAGPENPGNGSGPADPSTVPNPSQNQVNCYNTGMWSLQEPMIKAIERFCGGLKGQTLAAGDYREKLEDLTLSSQQIGGTGNPRFVSSIEVKPGCKWAVNETSCRAELRKPVDQCNAGSANRKMGGDIFSNCLVWRIDTSYE

Radius of gyration: 30.81 Å; Cα contacts (8 Å, |Δi|>4): 286; chains: 1; bounding box: 82×90×80 Å